Protein AF-A0A2V7UHF5-F1 (afdb_monomer)

Structure (mmCIF, N/CA/C/O backbone):
data_AF-A0A2V7UHF5-F1
#
_entry.id   AF-A0A2V7UHF5-F1
#
loop_
_atom_site.group_PDB
_atom_site.id
_atom_site.type_symbol
_atom_site.label_atom_id
_atom_site.label_alt_id
_atom_site.label_comp_id
_atom_site.label_asym_id
_atom_site.label_entity_id
_atom_site.label_seq_id
_atom_site.pdbx_PDB_ins_code
_atom_site.Cartn_x
_atom_site.Cartn_y
_atom_site.Cartn_z
_atom_site.occupancy
_atom_site.B_iso_or_equiv
_atom_site.auth_seq_id
_atom_site.auth_comp_id
_atom_site.auth_asym_id
_atom_site.auth_atom_id
_atom_site.pdbx_PDB_model_num
ATOM 1 N N . MET A 1 1 ? -15.356 43.038 -6.616 1.00 42.59 1 MET A N 1
ATOM 2 C CA . MET A 1 1 ? -13.940 43.446 -6.495 1.00 42.59 1 MET A CA 1
ATOM 3 C C . MET A 1 1 ? -13.178 42.279 -5.900 1.00 42.59 1 MET A C 1
ATOM 5 O O . MET A 1 1 ? -13.440 41.911 -4.765 1.00 42.59 1 MET A O 1
ATOM 9 N N . ILE A 1 2 ? -12.355 41.633 -6.721 1.00 39.19 2 ILE A N 1
ATOM 10 C CA . ILE A 1 2 ? -11.635 40.392 -6.421 1.00 39.19 2 ILE A CA 1
ATOM 11 C C . ILE A 1 2 ? -10.191 40.792 -6.105 1.00 39.19 2 ILE A C 1
ATOM 13 O O . ILE A 1 2 ? -9.541 41.388 -6.960 1.00 39.19 2 ILE A O 1
ATOM 17 N N . SER A 1 3 ? -9.700 40.484 -4.903 1.00 44.91 3 SER A N 1
ATOM 18 C CA . SER A 1 3 ? -8.298 40.706 -4.527 1.00 44.91 3 SER A CA 1
ATOM 19 C C . SER A 1 3 ? -7.577 39.368 -4.423 1.00 44.91 3 SER A C 1
ATOM 21 O O . SER A 1 3 ? -7.750 38.612 -3.470 1.00 44.91 3 SER A O 1
ATOM 23 N N . ILE A 1 4 ? -6.778 39.101 -5.450 1.00 40.62 4 ILE A N 1
ATOM 24 C CA . ILE A 1 4 ? -5.866 37.970 -5.604 1.00 40.62 4 ILE A CA 1
ATOM 25 C C . ILE A 1 4 ? -4.609 38.264 -4.776 1.00 40.62 4 ILE A C 1
ATOM 27 O O . ILE A 1 4 ? -3.922 39.251 -5.029 1.00 40.62 4 ILE A O 1
ATOM 31 N N . TRP A 1 5 ? -4.290 37.415 -3.797 1.00 38.88 5 TRP A N 1
ATOM 32 C CA . TRP A 1 5 ? -3.010 37.456 -3.083 1.00 38.88 5 TRP A CA 1
ATOM 33 C C . TRP A 1 5 ? -2.056 36.417 -3.674 1.00 38.88 5 TRP A C 1
ATOM 35 O O . TRP A 1 5 ? -2.130 35.229 -3.369 1.00 38.88 5 TRP A O 1
ATOM 45 N N . ALA A 1 6 ? -1.150 36.884 -4.530 1.00 42.47 6 ALA A N 1
ATOM 46 C CA . ALA A 1 6 ? -0.037 36.105 -5.052 1.00 42.47 6 ALA A CA 1
ATOM 47 C C . ALA A 1 6 ? 1.084 36.008 -3.999 1.00 42.47 6 ALA A C 1
ATOM 49 O O . ALA A 1 6 ? 1.672 37.018 -3.607 1.00 42.47 6 ALA A O 1
ATOM 50 N N . ARG A 1 7 ? 1.405 34.790 -3.550 1.00 48.72 7 ARG A N 1
ATOM 51 C CA . ARG A 1 7 ? 2.608 34.505 -2.752 1.00 48.72 7 ARG A CA 1
ATOM 52 C C . ARG A 1 7 ? 3.821 34.443 -3.683 1.00 48.72 7 ARG A C 1
ATOM 54 O O . ARG A 1 7 ? 3.855 33.633 -4.602 1.00 48.72 7 ARG A O 1
ATOM 61 N N . ARG A 1 8 ? 4.818 35.299 -3.443 1.00 49.56 8 ARG A N 1
ATOM 62 C CA . ARG A 1 8 ? 6.128 35.256 -4.114 1.00 49.56 8 ARG A CA 1
ATOM 63 C C . ARG A 1 8 ? 7.067 34.286 -3.379 1.00 49.56 8 ARG A C 1
ATOM 65 O O . ARG A 1 8 ? 7.103 34.346 -2.149 1.00 49.56 8 ARG A O 1
ATOM 72 N N . PRO A 1 9 ? 7.849 33.445 -4.076 1.00 47.91 9 PRO A N 1
ATOM 73 C CA . PRO A 1 9 ? 8.872 32.624 -3.440 1.00 47.91 9 PRO A CA 1
ATOM 74 C C . PRO A 1 9 ? 10.123 33.451 -3.099 1.00 47.91 9 PRO A C 1
ATOM 76 O O . PRO A 1 9 ? 10.623 34.243 -3.897 1.00 47.91 9 PRO A O 1
ATOM 79 N N . PHE A 1 10 ? 10.608 33.252 -1.877 1.00 50.53 10 PHE A N 1
ATOM 80 C CA . PHE A 1 10 ? 11.797 33.855 -1.283 1.00 50.53 10 PHE A CA 1
ATOM 81 C C . PHE A 1 10 ? 12.992 32.934 -1.530 1.00 50.53 10 PHE A C 1
ATOM 83 O O . PHE A 1 10 ? 13.152 32.016 -0.754 1.00 50.53 10 PHE A O 1
ATOM 90 N N . TRP A 1 11 ? 13.786 33.139 -2.587 1.00 39.25 11 TRP A N 1
ATOM 91 C CA . TRP A 1 11 ? 15.188 32.685 -2.694 1.00 39.25 11 TRP A CA 1
ATOM 92 C C . TRP A 1 11 ? 15.858 33.420 -3.866 1.00 39.25 11 TRP A C 1
ATOM 94 O O . TRP A 1 11 ? 15.760 33.008 -5.017 1.00 39.25 11 TRP A O 1
ATOM 104 N N . THR A 1 12 ? 16.575 34.507 -3.585 1.00 41.06 12 THR A N 1
ATOM 105 C CA . THR A 1 12 ? 17.597 35.047 -4.496 1.00 41.06 12 THR A CA 1
ATOM 106 C C . THR A 1 12 ? 18.935 34.951 -3.786 1.00 41.06 12 THR A C 1
ATOM 108 O O . THR A 1 12 ? 19.269 35.797 -2.958 1.00 41.06 12 THR A O 1
ATOM 111 N N . ARG A 1 13 ? 19.693 33.890 -4.076 1.00 42.84 13 ARG A N 1
ATOM 112 C CA . ARG A 1 13 ? 21.090 33.761 -3.656 1.00 42.84 13 ARG A CA 1
ATOM 113 C C . ARG A 1 13 ? 21.960 34.191 -4.831 1.00 42.84 13 ARG A C 1
ATOM 115 O O . ARG A 1 13 ? 22.025 33.514 -5.851 1.00 42.84 13 ARG A O 1
ATOM 122 N N . THR A 1 14 ? 22.574 35.356 -4.699 1.00 48.59 14 THR A N 1
ATOM 123 C CA . THR A 1 14 ? 23.516 35.928 -5.662 1.00 48.59 14 THR A CA 1
ATOM 124 C C . THR A 1 14 ? 24.796 35.091 -5.701 1.00 48.59 14 THR A C 1
ATOM 126 O O . THR A 1 14 ? 25.494 34.983 -4.692 1.00 48.59 14 THR A O 1
ATOM 129 N N . LEU A 1 15 ? 25.108 34.503 -6.856 1.00 44.72 15 LEU A N 1
ATOM 130 C CA . LEU A 1 15 ? 26.407 33.889 -7.135 1.00 44.72 15 LEU A CA 1
ATOM 131 C C . LEU A 1 15 ? 27.419 34.998 -7.448 1.00 44.72 15 LEU A C 1
ATOM 133 O O . LEU A 1 15 ? 27.286 35.713 -8.438 1.00 44.72 15 LEU A O 1
ATOM 137 N N . SER A 1 16 ? 28.410 35.146 -6.571 1.00 43.41 16 SER A N 1
ATOM 138 C CA . SER A 1 16 ? 29.564 36.023 -6.761 1.00 43.41 16 SER A CA 1
ATOM 139 C C . SER A 1 16 ? 30.617 35.303 -7.608 1.00 43.41 16 SER A C 1
ATOM 141 O O . SER A 1 16 ? 31.084 34.227 -7.232 1.00 43.41 16 SER A O 1
ATOM 143 N N . LEU A 1 17 ? 30.971 35.891 -8.755 1.00 40.84 17 LEU A N 1
ATOM 144 C CA . LEU A 1 17 ? 32.112 35.484 -9.574 1.00 40.84 17 LEU A CA 1
ATOM 145 C C . LEU A 1 17 ? 33.411 35.931 -8.890 1.00 40.84 17 LEU A C 1
ATOM 147 O O . LEU A 1 17 ? 33.692 37.124 -8.801 1.00 40.84 17 LEU A O 1
ATOM 151 N N . GLY A 1 18 ? 34.227 34.968 -8.466 1.00 38.62 18 GLY A N 1
ATOM 152 C CA . GLY A 1 18 ? 35.609 35.181 -8.046 1.00 38.62 18 GLY A CA 1
ATOM 153 C C . GLY A 1 18 ? 36.563 34.500 -9.019 1.00 38.62 18 GLY A C 1
ATOM 154 O O . GLY A 1 18 ? 36.698 33.281 -9.015 1.00 38.62 18 GLY A O 1
ATOM 155 N N . SER A 1 19 ? 37.204 35.295 -9.870 1.00 38.66 19 SER A N 1
ATOM 156 C CA . SER A 1 19 ? 38.261 34.895 -10.794 1.00 38.66 19 SER A CA 1
ATOM 157 C C . SER A 1 19 ? 39.636 34.961 -10.126 1.00 38.66 19 SER A C 1
ATOM 159 O O . SER A 1 19 ? 40.009 36.043 -9.680 1.00 38.66 19 SER A O 1
ATOM 161 N N . THR A 1 20 ? 40.447 33.903 -10.206 1.00 43.12 20 THR A N 1
ATOM 162 C CA . THR A 1 20 ? 41.914 34.024 -10.310 1.00 43.12 20 THR A CA 1
ATOM 163 C C . THR A 1 20 ? 42.510 32.862 -11.117 1.00 43.12 20 THR A C 1
ATOM 165 O O . THR A 1 20 ? 42.253 31.689 -10.870 1.00 43.12 20 THR A O 1
ATOM 168 N N . LYS A 1 21 ? 43.307 33.240 -12.127 1.00 40.09 21 LYS A N 1
ATOM 169 C CA . LYS A 1 21 ? 44.315 32.432 -12.848 1.00 40.09 21 LYS A CA 1
ATOM 170 C C . LYS A 1 21 ? 45.392 31.984 -11.830 1.00 40.09 21 LYS A C 1
ATOM 172 O O . LYS A 1 21 ? 45.543 32.649 -10.815 1.00 40.09 21 LYS A O 1
ATOM 177 N N . SER A 1 22 ? 46.166 30.907 -11.973 1.00 36.62 22 SER A N 1
ATOM 178 C CA . SER A 1 22 ? 47.079 30.531 -13.067 1.00 36.62 22 SER A CA 1
ATOM 179 C C . SER A 1 22 ? 47.878 29.281 -12.643 1.00 36.62 22 SER A C 1
ATOM 181 O O . SER A 1 22 ? 48.226 29.184 -11.469 1.00 36.62 22 SER A O 1
ATOM 183 N N . GLY A 1 23 ? 48.282 28.409 -13.577 1.00 35.97 23 GLY A N 1
ATOM 184 C CA . GLY A 1 23 ? 49.376 27.449 -13.344 1.00 35.97 23 GLY A CA 1
ATOM 185 C C . GLY A 1 23 ? 49.455 26.315 -14.371 1.00 35.97 23 GLY A C 1
ATOM 186 O O . GLY A 1 23 ? 48.577 25.464 -14.411 1.00 35.97 23 GLY A O 1
ATOM 187 N N . CYS A 1 24 ? 50.495 26.333 -15.207 1.00 34.34 24 CYS A N 1
ATOM 188 C CA . CYS A 1 24 ? 50.741 25.446 -16.348 1.00 34.34 24 CYS A CA 1
ATOM 189 C C . CYS A 1 24 ? 51.121 23.982 -16.003 1.00 34.34 24 CYS A C 1
ATOM 191 O O . CYS A 1 24 ? 51.721 23.705 -14.971 1.00 34.34 24 CYS A O 1
ATOM 193 N N . SER A 1 25 ? 50.803 23.109 -16.970 1.00 38.81 25 SER A N 1
ATOM 194 C CA . SER A 1 25 ? 51.060 21.671 -17.237 1.00 38.81 25 SER A CA 1
ATOM 195 C C . SER A 1 25 ? 52.532 21.169 -17.129 1.00 38.81 25 SER A C 1
ATOM 197 O O . SER A 1 25 ? 53.417 21.971 -16.846 1.00 38.81 25 SER A O 1
ATOM 199 N N . PRO A 1 26 ? 52.898 19.954 -17.621 1.00 54.66 26 PRO A N 1
ATOM 200 C CA . PRO A 1 26 ? 52.412 18.575 -17.375 1.00 54.66 26 PRO A CA 1
ATOM 201 C C . PRO A 1 26 ? 53.576 17.584 -17.061 1.00 54.66 26 PRO A C 1
ATOM 203 O O . PRO A 1 26 ? 54.716 17.857 -17.422 1.00 54.66 26 PRO A O 1
ATOM 206 N N . LYS A 1 27 ? 53.312 16.382 -16.514 1.00 36.84 27 LYS A N 1
ATOM 207 C CA . LYS A 1 27 ? 54.183 15.184 -16.680 1.00 36.84 27 LYS A CA 1
ATOM 208 C C . LYS A 1 27 ? 53.329 13.906 -16.670 1.00 36.84 27 LYS A C 1
ATOM 210 O O . LYS A 1 27 ? 52.615 13.672 -15.706 1.00 36.84 27 LYS A O 1
ATOM 215 N N . THR A 1 28 ? 53.095 13.284 -17.825 1.00 35.44 28 THR A N 1
ATOM 216 C CA . THR A 1 28 ? 53.812 12.141 -18.443 1.00 35.44 28 THR A CA 1
ATOM 217 C C . THR A 1 28 ? 53.451 10.779 -17.843 1.00 35.44 28 THR A C 1
ATOM 219 O O . THR A 1 28 ? 53.694 10.496 -16.675 1.00 35.44 28 THR A O 1
ATOM 222 N N . GLN A 1 29 ? 52.864 9.963 -18.719 1.00 37.84 29 GLN A N 1
ATOM 223 C CA . GLN A 1 29 ? 52.538 8.543 -18.609 1.00 37.84 29 GLN A CA 1
ATOM 224 C C . GLN A 1 29 ? 53.768 7.685 -18.284 1.00 37.84 29 GLN A C 1
ATOM 226 O O . GLN A 1 29 ? 54.847 8.011 -18.761 1.00 37.84 29 GLN A O 1
ATOM 231 N N . THR A 1 30 ? 53.557 6.544 -17.618 1.00 37.22 30 THR A N 1
ATOM 232 C CA . THR A 1 30 ? 54.042 5.223 -18.079 1.00 37.22 30 THR A CA 1
ATOM 233 C C . THR A 1 30 ? 53.505 4.102 -17.183 1.00 37.22 30 THR A C 1
ATOM 235 O O . THR A 1 30 ? 53.805 4.058 -15.993 1.00 37.22 30 THR A O 1
ATOM 238 N N . SER A 1 31 ? 52.754 3.176 -17.784 1.00 42.94 31 SER A N 1
ATOM 239 C CA . SER A 1 31 ? 52.678 1.761 -17.384 1.00 42.94 31 SER A CA 1
ATOM 240 C C . SER A 1 31 ? 53.839 0.992 -18.036 1.00 42.94 31 SER A C 1
ATOM 242 O O . SER A 1 31 ? 54.362 1.450 -19.055 1.00 42.94 31 SER A O 1
ATOM 244 N N . PRO A 1 32 ? 54.252 -0.155 -17.473 1.00 56.81 32 PRO A N 1
ATOM 245 C CA . PRO A 1 32 ? 54.117 -1.431 -18.205 1.00 56.81 32 PRO A CA 1
ATOM 246 C C . PRO A 1 32 ? 53.687 -2.603 -17.281 1.00 56.81 32 PRO A C 1
ATOM 248 O O . PRO A 1 32 ? 53.986 -2.593 -16.093 1.00 56.81 32 PRO A O 1
ATOM 251 N N . THR A 1 33 ? 52.749 -3.480 -17.669 1.00 37.50 33 THR A N 1
ATOM 252 C CA . THR A 1 33 ? 52.879 -4.762 -18.420 1.00 37.50 33 THR A CA 1
ATOM 253 C C . THR A 1 33 ? 53.725 -5.855 -17.719 1.00 37.50 33 THR A C 1
ATOM 255 O O . THR A 1 33 ? 54.880 -5.606 -17.405 1.00 37.50 33 THR A O 1
ATOM 258 N N . GLY A 1 34 ? 53.121 -7.044 -17.482 1.00 36.53 34 GLY A N 1
ATOM 259 C CA . GLY A 1 34 ? 53.639 -8.232 -16.739 1.00 36.53 34 GLY A CA 1
ATOM 260 C C . GLY A 1 34 ? 54.760 -9.040 -17.440 1.00 36.53 34 GLY A C 1
ATOM 261 O O . GLY A 1 34 ? 55.540 -8.394 -18.133 1.00 36.53 34 GLY A O 1
ATOM 262 N N . PRO A 1 35 ? 54.875 -10.402 -17.361 1.00 60.38 35 PRO A N 1
ATOM 263 C CA . PRO A 1 35 ? 53.939 -11.440 -16.859 1.00 60.38 35 PRO A CA 1
ATOM 264 C C . PRO A 1 35 ? 54.601 -12.656 -16.114 1.00 60.38 35 PRO A C 1
ATOM 266 O O . PRO A 1 35 ? 55.786 -12.628 -15.796 1.00 60.38 35 PRO A O 1
ATOM 269 N N . SER A 1 36 ? 53.832 -13.757 -15.968 1.00 36.88 36 SER A N 1
ATOM 270 C CA . SER A 1 36 ? 54.208 -15.183 -15.719 1.00 36.88 36 SER A CA 1
ATOM 271 C C . SER A 1 36 ? 53.943 -15.693 -14.293 1.00 36.88 36 SER A C 1
ATOM 273 O O . SER A 1 36 ? 54.551 -15.232 -13.340 1.00 36.88 36 SER A O 1
ATOM 275 N N . VAL A 1 37 ? 52.866 -16.461 -14.071 1.00 46.31 37 VAL A N 1
ATOM 276 C CA . VAL A 1 37 ? 52.720 -17.925 -14.273 1.00 46.31 37 VAL A CA 1
ATOM 277 C C . VAL A 1 37 ? 53.564 -18.708 -13.272 1.00 46.31 37 VAL A C 1
ATOM 279 O O . VAL A 1 37 ? 54.754 -18.893 -13.482 1.00 46.31 37 VAL A O 1
ATOM 282 N N . GLU A 1 38 ? 52.907 -19.254 -12.248 1.00 38.97 38 GLU A N 1
ATOM 283 C CA . GLU A 1 38 ? 53.330 -20.524 -11.669 1.00 38.97 38 GLU A CA 1
ATOM 284 C C . GLU A 1 38 ? 52.124 -21.308 -11.139 1.00 38.97 38 GLU A C 1
ATOM 286 O O . GLU A 1 38 ? 51.151 -20.776 -10.604 1.00 38.97 38 GLU A O 1
ATOM 291 N N . THR A 1 39 ? 52.182 -22.591 -11.447 1.00 39.09 39 THR A N 1
ATOM 292 C CA . THR A 1 39 ? 51.169 -23.635 -11.376 1.00 39.09 39 THR A CA 1
ATOM 293 C C . THR A 1 39 ? 50.961 -24.183 -9.960 1.00 39.09 39 THR A C 1
ATOM 295 O O . THR A 1 39 ? 51.858 -24.157 -9.126 1.00 39.09 39 THR A O 1
ATOM 298 N N . SER A 1 40 ? 49.764 -24.733 -9.724 1.00 44.81 40 SER A N 1
ATOM 299 C CA . SER A 1 40 ? 49.344 -25.589 -8.591 1.00 44.81 40 SER A CA 1
ATOM 300 C C . SER A 1 40 ? 50.264 -26.825 -8.384 1.00 44.81 40 SER A C 1
ATOM 302 O O . SER A 1 40 ? 51.158 -27.010 -9.208 1.00 44.81 40 SER A O 1
ATOM 304 N N . PRO A 1 41 ? 50.029 -27.772 -7.432 1.00 56.19 41 PRO A N 1
ATOM 305 C CA . PRO A 1 41 ? 48.950 -27.904 -6.431 1.00 56.19 41 PRO A CA 1
ATOM 306 C C . PRO A 1 41 ? 49.411 -28.364 -5.017 1.00 56.19 41 PRO A C 1
ATOM 308 O O . PRO A 1 41 ? 50.517 -28.859 -4.838 1.00 56.19 41 PRO A O 1
ATOM 311 N N . SER A 1 42 ? 48.536 -28.288 -4.004 1.00 42.25 42 SER A N 1
ATOM 312 C CA . SER A 1 42 ? 48.398 -29.329 -2.953 1.00 42.25 42 SER A CA 1
ATOM 313 C C . SER A 1 42 ? 47.332 -28.962 -1.906 1.00 42.25 42 SER A C 1
ATOM 315 O O . SER A 1 42 ? 47.541 -28.172 -0.995 1.00 42.25 42 SER A O 1
ATOM 317 N N . SER A 1 43 ? 46.163 -29.591 -2.035 1.00 44.09 43 SER A N 1
ATOM 318 C CA . SER A 1 43 ? 45.374 -30.075 -0.889 1.00 44.09 43 SER A CA 1
ATOM 319 C C . SER A 1 43 ? 45.997 -31.423 -0.465 1.00 44.09 43 SER A C 1
ATOM 321 O O . SER A 1 43 ? 46.573 -32.060 -1.353 1.00 44.09 43 SER A O 1
ATOM 323 N N . PRO A 1 44 ? 45.901 -31.919 0.789 1.00 49.84 44 PRO A N 1
ATOM 324 C CA . PRO A 1 44 ? 44.657 -31.984 1.567 1.00 49.84 44 PRO A CA 1
ATOM 325 C C . PRO A 1 44 ? 44.825 -31.796 3.092 1.00 49.84 44 PRO A C 1
ATOM 327 O O . PRO A 1 44 ? 45.925 -31.885 3.620 1.00 49.84 44 PRO A O 1
ATOM 330 N N . ALA A 1 45 ? 43.715 -31.607 3.814 1.00 39.47 45 ALA A N 1
ATOM 331 C CA . ALA A 1 45 ? 43.390 -32.330 5.060 1.00 39.47 45 ALA A CA 1
ATOM 332 C C . ALA A 1 45 ? 42.270 -31.616 5.833 1.00 39.47 45 ALA A C 1
ATOM 334 O O . ALA A 1 45 ? 42.473 -30.609 6.505 1.00 39.47 45 ALA A O 1
ATOM 335 N N . SER A 1 46 ? 41.076 -32.196 5.786 1.00 52.81 46 SER A N 1
ATOM 336 C CA . SER A 1 46 ? 39.996 -31.938 6.737 1.00 52.81 46 SER A CA 1
ATOM 337 C C . SER A 1 46 ? 40.267 -32.661 8.067 1.00 52.81 46 SER A C 1
ATOM 339 O O . SER A 1 46 ? 40.455 -33.884 8.036 1.00 52.81 46 SER A O 1
ATOM 341 N N . PRO A 1 47 ? 40.176 -32.011 9.240 1.00 50.91 47 PRO A N 1
ATOM 342 C CA . PRO A 1 47 ? 40.076 -32.731 10.497 1.00 50.91 47 PRO A CA 1
ATOM 343 C C . PRO A 1 47 ? 38.620 -33.137 10.755 1.00 50.91 47 PRO A C 1
ATOM 345 O O . PRO A 1 47 ? 37.754 -32.352 11.128 1.00 50.91 47 PRO A O 1
ATOM 348 N N . ARG A 1 48 ? 38.385 -34.431 10.553 1.00 48.25 48 ARG A N 1
ATOM 349 C CA . ARG A 1 48 ? 37.221 -35.219 10.957 1.00 48.25 48 ARG A CA 1
ATOM 350 C C . ARG A 1 48 ? 37.179 -35.316 12.485 1.00 48.25 48 ARG A C 1
ATOM 352 O O . ARG A 1 48 ? 37.907 -36.118 13.060 1.00 48.25 48 ARG A O 1
ATOM 359 N N . TRP A 1 49 ? 36.321 -34.547 13.149 1.00 46.06 49 TRP A N 1
ATOM 360 C CA . TRP A 1 49 ? 36.049 -34.734 14.579 1.00 46.06 49 TRP A CA 1
ATOM 361 C C . TRP A 1 49 ? 34.886 -35.718 14.737 1.00 46.06 49 TRP A C 1
ATOM 363 O O . TRP A 1 49 ? 33.712 -35.373 14.637 1.00 46.06 49 TRP A O 1
ATOM 373 N N . LYS A 1 50 ? 35.244 -36.991 14.922 1.00 43.84 50 LYS A N 1
ATOM 374 C CA . LYS A 1 50 ? 34.371 -38.051 15.432 1.00 43.84 50 LYS A CA 1
ATOM 375 C C . LYS A 1 50 ? 34.982 -38.572 16.723 1.00 43.84 50 LYS A C 1
ATOM 377 O O . LYS A 1 50 ? 35.980 -39.274 16.639 1.00 43.84 50 LYS A O 1
ATOM 382 N N . SER A 1 51 ? 34.342 -38.285 17.850 1.00 42.44 51 SER A N 1
ATOM 383 C CA . SER A 1 51 ? 34.449 -38.997 19.138 1.00 42.44 51 SER A CA 1
ATOM 384 C C . SER A 1 51 ? 33.815 -38.089 20.194 1.00 42.44 51 SER A C 1
ATOM 386 O O . SER A 1 51 ? 34.118 -36.906 20.218 1.00 42.44 51 SER A O 1
ATOM 388 N N . SER A 1 52 ? 32.928 -38.508 21.084 1.00 46.97 52 SER A N 1
ATOM 389 C CA . SER A 1 52 ? 32.508 -39.845 21.490 1.00 46.97 52 SER A CA 1
ATOM 390 C C . SER A 1 52 ? 31.314 -39.647 22.427 1.00 46.97 52 SER A C 1
ATOM 392 O O . SER A 1 52 ? 31.424 -38.915 23.407 1.00 46.97 52 SER A O 1
ATOM 394 N N . LEU A 1 53 ? 30.184 -40.286 22.127 1.00 46.50 53 LEU A N 1
ATOM 395 C CA . LEU A 1 53 ? 29.058 -40.412 23.050 1.00 46.50 53 LEU A CA 1
ATOM 396 C C . LEU A 1 53 ? 29.470 -41.358 24.183 1.00 46.50 53 LEU A C 1
ATOM 398 O O . LEU A 1 53 ? 29.494 -42.575 24.010 1.00 46.50 53 LEU A O 1
ATOM 402 N N . SER A 1 54 ? 29.811 -40.800 25.338 1.00 46.22 54 SER A N 1
ATOM 403 C CA . SER A 1 54 ? 29.918 -41.530 26.598 1.00 46.22 54 SER A CA 1
ATOM 404 C C . SER A 1 54 ? 28.508 -41.793 27.130 1.00 46.22 54 SER A C 1
ATOM 406 O O . SER A 1 54 ? 27.893 -40.957 27.788 1.00 46.22 54 SER A O 1
ATOM 408 N N . ILE A 1 55 ? 27.978 -42.975 26.818 1.00 48.34 55 ILE A N 1
ATOM 409 C CA . ILE A 1 55 ? 26.777 -43.522 27.454 1.00 48.34 55 ILE A CA 1
ATOM 410 C C . ILE A 1 55 ? 27.189 -44.003 28.848 1.00 48.34 55 ILE A C 1
ATOM 412 O O . ILE A 1 55 ? 27.680 -45.119 29.023 1.00 48.34 55 ILE A O 1
ATOM 416 N N . SER A 1 56 ? 27.021 -43.139 29.847 1.00 47.09 56 SER A N 1
ATOM 417 C CA . SER A 1 56 ? 27.105 -43.536 31.250 1.00 47.09 56 SER A CA 1
ATOM 418 C C . SER A 1 56 ? 25.823 -44.260 31.651 1.00 47.09 56 SER A C 1
ATOM 420 O O . SER A 1 56 ? 24.717 -43.726 31.599 1.00 47.09 56 SER A O 1
ATOM 422 N N . LYS A 1 57 ? 26.015 -45.514 32.043 1.00 48.88 57 LYS A N 1
ATOM 423 C CA . LYS A 1 57 ? 25.039 -46.466 32.566 1.00 48.88 57 LYS A CA 1
ATOM 424 C C . LYS A 1 57 ? 24.486 -45.957 33.906 1.00 48.88 57 LYS A C 1
ATOM 426 O O . LYS A 1 57 ? 25.181 -46.014 34.915 1.00 48.88 57 LYS A O 1
ATOM 431 N N . ALA A 1 58 ? 23.253 -45.451 33.917 1.00 45.72 58 ALA A N 1
ATOM 432 C CA . ALA A 1 58 ? 22.542 -45.097 35.144 1.00 45.72 58 ALA A CA 1
ATOM 433 C C . ALA A 1 58 ? 21.948 -46.364 35.784 1.00 45.72 58 ALA A C 1
ATOM 435 O O . ALA A 1 58 ? 21.175 -47.083 35.151 1.00 45.72 58 ALA A O 1
ATOM 436 N N . GLY A 1 59 ? 22.347 -46.664 37.023 1.00 51.53 59 GLY A N 1
ATOM 437 C CA . GLY A 1 59 ? 21.724 -47.704 37.844 1.00 51.53 59 GLY A CA 1
ATOM 438 C C . GLY A 1 59 ? 20.329 -47.283 38.335 1.00 51.53 59 GLY A C 1
ATOM 439 O O . GLY A 1 59 ? 20.032 -46.087 38.372 1.00 51.53 59 GLY A O 1
ATOM 440 N N . PRO A 1 60 ? 19.457 -48.233 38.716 1.00 56.69 60 PRO A N 1
ATOM 441 C CA . PRO A 1 60 ? 18.116 -47.915 39.189 1.00 56.69 60 PRO A CA 1
ATOM 442 C C . PRO A 1 60 ? 18.174 -47.321 40.605 1.00 56.69 60 PRO A C 1
ATOM 444 O O . PRO A 1 60 ? 18.469 -48.022 41.570 1.00 56.69 60 PRO A O 1
ATOM 447 N N . MET A 1 61 ? 17.883 -46.025 40.733 1.00 49.50 61 MET A N 1
ATOM 448 C CA . MET A 1 61 ? 17.574 -45.399 42.021 1.00 49.50 61 MET A CA 1
ATOM 449 C C . MET A 1 61 ? 16.089 -45.593 42.338 1.00 49.50 61 MET A C 1
ATOM 451 O O . MET A 1 61 ? 15.212 -45.124 41.615 1.00 49.50 61 MET A O 1
ATOM 455 N N . THR A 1 62 ? 15.812 -46.288 43.436 1.00 68.50 62 THR A N 1
ATOM 456 C CA . THR A 1 62 ? 14.494 -46.383 44.073 1.00 68.50 62 THR A CA 1
ATOM 457 C C . THR A 1 62 ? 14.087 -45.034 44.682 1.00 68.50 62 THR A C 1
ATOM 459 O O . THR A 1 62 ? 14.908 -44.439 45.386 1.00 68.50 62 THR A O 1
ATOM 462 N N . PRO A 1 63 ? 12.846 -44.551 44.494 1.00 67.38 63 PRO A N 1
ATOM 463 C CA . PRO A 1 63 ? 12.380 -43.330 45.146 1.00 67.38 63 PRO A CA 1
ATOM 464 C C . PRO A 1 63 ? 11.873 -43.610 46.576 1.00 67.38 63 PRO A C 1
ATOM 466 O O . PRO A 1 63 ? 11.177 -44.607 46.783 1.00 67.38 63 PRO A O 1
ATOM 469 N N . PRO A 1 64 ? 12.140 -42.737 47.567 1.00 62.62 64 PRO A N 1
ATOM 470 C CA . PRO A 1 64 ? 11.442 -42.790 48.843 1.00 62.62 64 PRO A CA 1
ATOM 471 C C . PRO A 1 64 ? 10.044 -42.168 48.718 1.00 62.62 64 PRO A C 1
ATOM 473 O O . PRO A 1 64 ? 9.866 -41.040 48.258 1.00 62.62 64 PRO A O 1
ATOM 476 N N . SER A 1 65 ? 9.044 -42.925 49.158 1.00 61.19 65 SER A N 1
ATOM 477 C CA . SER A 1 65 ? 7.672 -42.476 49.373 1.00 61.19 65 SER A CA 1
ATOM 478 C C . SER A 1 65 ? 7.602 -41.508 50.555 1.00 61.19 65 SER A C 1
ATOM 480 O O . SER A 1 65 ? 7.977 -41.879 51.669 1.00 61.19 65 SER A O 1
ATOM 482 N N . LEU A 1 66 ? 7.052 -40.313 50.342 1.00 59.59 66 LEU A N 1
ATOM 483 C CA . LEU A 1 66 ? 6.604 -39.429 51.419 1.00 59.59 66 LEU A CA 1
ATOM 484 C C . LEU A 1 66 ? 5.111 -39.103 51.266 1.00 59.59 66 LEU A C 1
ATOM 486 O O . LEU A 1 66 ? 4.577 -39.145 50.153 1.00 59.59 66 LEU A O 1
ATOM 490 N N . PRO A 1 67 ? 4.414 -38.862 52.390 1.00 60.16 67 PRO A N 1
ATOM 491 C CA . PRO A 1 67 ? 2.975 -39.005 52.468 1.00 60.16 67 PRO A CA 1
ATOM 492 C C . PRO A 1 67 ? 2.245 -37.757 51.975 1.00 60.16 67 PRO A C 1
ATOM 494 O O . PRO A 1 67 ? 2.665 -36.620 52.181 1.00 60.16 67 PRO A O 1
ATOM 497 N N . ARG A 1 68 ? 1.087 -38.010 51.357 1.00 63.94 68 ARG A N 1
ATOM 498 C CA . ARG A 1 68 ? 0.013 -37.034 51.169 1.00 63.94 68 ARG A CA 1
ATOM 499 C C . ARG A 1 68 ? -0.306 -36.391 52.511 1.00 63.94 68 ARG A C 1
ATOM 501 O O . ARG A 1 68 ? -0.564 -37.135 53.447 1.00 63.94 68 ARG A O 1
ATOM 508 N N . LEU A 1 69 ? -0.355 -35.062 52.553 1.00 59.84 69 LEU A N 1
ATOM 509 C CA . LEU A 1 69 ? -1.307 -34.250 53.319 1.00 59.84 69 LEU A CA 1
ATOM 510 C C . LEU A 1 69 ? -0.970 -32.768 53.087 1.00 59.84 69 LEU A C 1
ATOM 512 O O . LEU A 1 69 ? 0.051 -32.287 53.560 1.00 59.84 69 LEU A O 1
ATOM 516 N N . LEU A 1 70 ? -1.819 -32.072 52.327 1.00 53.06 70 LEU A N 1
ATOM 517 C CA . LEU A 1 70 ? -2.492 -30.826 52.723 1.00 53.06 70 LEU A CA 1
ATOM 518 C C . LEU A 1 70 ? -3.265 -30.269 51.520 1.00 53.06 70 LEU A C 1
ATOM 520 O O . LEU A 1 70 ? -2.717 -29.697 50.581 1.00 53.06 70 LEU A O 1
ATOM 524 N N . SER A 1 71 ? -4.576 -30.493 51.576 1.00 53.28 71 SER A N 1
ATOM 525 C CA . SER A 1 71 ? -5.589 -29.738 50.852 1.00 53.28 71 SER A CA 1
ATOM 526 C C . SER A 1 71 ? -5.540 -28.263 51.239 1.00 53.28 71 SER A C 1
ATOM 528 O O . SER A 1 71 ? -5.450 -27.949 52.424 1.00 53.28 71 SER A O 1
ATOM 530 N N . GLY A 1 72 ? -5.760 -27.382 50.264 1.00 57.81 72 GLY A N 1
ATOM 531 C CA . GLY A 1 72 ? -6.352 -26.073 50.529 1.00 57.81 72 GLY A CA 1
ATOM 532 C C . GLY A 1 72 ? -5.829 -24.946 49.651 1.00 57.81 72 GLY A C 1
ATOM 533 O O . GLY A 1 72 ? -4.780 -24.386 49.931 1.00 57.81 72 GLY A O 1
ATOM 534 N N . PHE A 1 73 ? -6.650 -24.550 48.675 1.00 54.12 73 PHE A N 1
ATOM 535 C CA . PHE A 1 73 ? -6.630 -23.242 48.007 1.00 54.12 73 PHE A CA 1
ATOM 536 C C . PHE A 1 73 ? -5.596 -23.000 46.893 1.00 54.12 73 PHE A C 1
ATOM 538 O O . PHE A 1 73 ? -4.825 -22.045 46.896 1.00 54.12 73 PHE A O 1
ATOM 545 N N . LEU A 1 74 ? -5.694 -23.802 45.831 1.00 56.16 74 LEU A N 1
ATOM 546 C CA . LEU A 1 74 ? -5.351 -23.336 44.485 1.00 56.16 74 LEU A CA 1
ATOM 547 C C . LEU A 1 74 ? -6.518 -22.472 43.982 1.00 56.16 74 LEU A C 1
ATOM 549 O O . LEU A 1 74 ? -7.470 -22.974 43.385 1.00 56.16 74 LEU A O 1
ATOM 553 N N . LEU A 1 75 ? -6.480 -21.172 44.288 1.00 53.31 75 LEU A N 1
ATOM 554 C CA . LEU A 1 75 ? -7.362 -20.188 43.666 1.00 53.31 75 LEU A CA 1
ATOM 555 C C . LEU A 1 75 ? -6.957 -20.091 42.187 1.00 53.31 75 LEU A C 1
ATOM 557 O O . LEU A 1 75 ? -6.048 -19.349 41.822 1.00 53.31 75 LEU A O 1
ATOM 561 N N . ALA A 1 76 ? -7.582 -20.912 41.346 1.00 56.72 76 ALA A N 1
ATOM 562 C CA . ALA A 1 76 ? -7.463 -20.819 39.901 1.00 56.72 76 ALA A CA 1
ATOM 563 C C . ALA A 1 76 ? -8.055 -19.471 39.469 1.00 56.72 76 ALA A C 1
ATOM 565 O O . ALA A 1 76 ? -9.268 -19.331 39.318 1.00 56.72 76 ALA A O 1
ATOM 566 N N . LEU A 1 77 ? -7.197 -18.459 39.329 1.00 58.53 77 LEU A N 1
ATOM 567 C CA . LEU A 1 77 ? -7.552 -17.193 38.708 1.00 58.53 77 LEU A CA 1
ATOM 568 C C . LEU A 1 77 ? -7.834 -17.502 37.234 1.00 58.53 77 LEU A C 1
ATOM 570 O O . LEU A 1 77 ? -6.926 -17.571 36.406 1.00 58.53 77 LEU A O 1
ATOM 574 N N . LEU A 1 78 ? -9.098 -17.785 36.927 1.00 56.91 78 LEU A N 1
ATOM 575 C CA . LEU A 1 78 ? -9.594 -17.900 35.568 1.00 56.91 78 LEU A CA 1
ATOM 576 C C . LEU A 1 78 ? -9.452 -16.502 34.954 1.00 56.91 78 LEU A C 1
ATOM 578 O O . LEU A 1 78 ? -10.334 -15.659 35.108 1.00 56.91 78 LEU A O 1
ATOM 582 N N . VAL A 1 79 ? -8.309 -16.210 34.328 1.00 61.31 79 VAL A N 1
ATOM 583 C CA . VAL A 1 79 ? -8.182 -15.031 33.469 1.00 61.31 79 VAL A CA 1
ATOM 584 C C . VAL A 1 79 ? -9.101 -15.311 32.291 1.00 61.31 79 VAL A C 1
ATOM 586 O O . VAL A 1 79 ? -8.718 -15.975 31.331 1.00 61.31 79 VAL A O 1
ATOM 589 N N . ALA A 1 80 ? -10.360 -14.893 32.421 1.00 62.88 80 ALA A N 1
ATOM 590 C CA . ALA A 1 80 ? -11.313 -14.895 31.334 1.00 62.88 80 ALA A CA 1
ATOM 591 C C . ALA A 1 80 ? -10.740 -13.959 30.271 1.00 62.88 80 ALA A C 1
ATOM 593 O O . ALA A 1 80 ? -10.842 -12.738 30.381 1.00 62.88 80 ALA A O 1
ATOM 594 N N . THR A 1 81 ? -10.060 -14.530 29.278 1.00 66.44 81 THR A N 1
ATOM 595 C CA . THR A 1 81 ? -9.685 -13.791 28.078 1.00 66.44 81 THR A CA 1
ATOM 596 C C . THR A 1 81 ? -10.985 -13.238 27.503 1.00 66.44 81 THR A C 1
ATOM 598 O O . THR A 1 81 ? -11.918 -14.033 27.315 1.00 66.44 81 THR A O 1
ATOM 601 N N . PRO A 1 82 ? -11.102 -11.915 27.296 1.00 63.06 82 PRO A N 1
ATOM 602 C CA . PRO A 1 82 ? -12.325 -11.339 26.765 1.00 63.06 82 PRO A CA 1
ATOM 603 C C . PRO A 1 82 ? -12.691 -12.070 25.475 1.00 63.06 82 PRO A C 1
ATOM 605 O O . PRO A 1 82 ? -11.829 -12.409 24.663 1.00 63.06 82 PRO A O 1
ATOM 608 N N . ALA A 1 83 ? -13.976 -12.390 25.322 1.00 71.00 83 ALA A N 1
ATOM 609 C CA . ALA A 1 83 ? -14.441 -13.116 24.151 1.00 71.00 83 ALA A CA 1
ATOM 610 C C . ALA A 1 83 ? -14.059 -12.336 22.873 1.00 71.00 83 ALA A C 1
ATOM 612 O O . ALA A 1 83 ? -14.156 -11.105 22.872 1.00 71.00 83 ALA A O 1
ATOM 613 N N . PRO A 1 84 ? -13.691 -13.013 21.769 1.00 76.12 84 PRO A N 1
ATOM 614 C CA . PRO A 1 84 ? -13.197 -12.365 20.547 1.00 76.12 84 PRO A CA 1
ATOM 615 C C . PRO A 1 84 ? -14.152 -11.294 19.992 1.00 76.12 84 PRO A C 1
ATOM 617 O O . PRO A 1 84 ? -13.715 -10.288 19.443 1.00 76.12 84 PRO A O 1
ATOM 620 N N . ALA A 1 85 ? -15.463 -11.449 20.199 1.00 80.56 85 ALA A N 1
ATOM 621 C CA . ALA A 1 85 ? -16.465 -10.458 19.802 1.00 80.56 85 ALA A CA 1
ATOM 622 C C . ALA A 1 85 ? -16.329 -9.111 20.542 1.00 80.56 85 ALA A C 1
ATOM 624 O O . ALA A 1 85 ? -16.603 -8.055 19.971 1.00 80.56 85 ALA A O 1
ATOM 625 N N . GLN A 1 86 ? -15.897 -9.130 21.805 1.00 82.88 86 GLN A N 1
ATOM 626 C CA . GLN A 1 86 ? -15.725 -7.920 22.603 1.00 82.88 86 GLN A CA 1
ATOM 627 C C . GLN A 1 86 ? -14.476 -7.143 22.176 1.00 82.88 86 GLN A C 1
ATOM 629 O O . GLN A 1 86 ? -14.532 -5.919 22.067 1.00 82.88 86 GLN A O 1
ATOM 634 N N . GLU A 1 87 ? -13.384 -7.845 21.862 1.00 85.81 87 GLU A N 1
ATOM 635 C CA . GLU A 1 87 ? -12.159 -7.235 21.330 1.00 85.81 87 GLU A CA 1
ATOM 636 C C . GLU A 1 87 ? -12.411 -6.524 19.993 1.00 85.81 87 GLU A C 1
ATOM 638 O O . GLU A 1 87 ? -11.970 -5.390 19.810 1.00 85.81 87 GLU A O 1
ATOM 643 N N . VAL A 1 88 ? -13.197 -7.132 19.095 1.00 91.31 88 VAL A N 1
ATOM 644 C CA . VAL A 1 88 ? -13.582 -6.517 17.810 1.00 91.31 88 VAL A CA 1
ATOM 645 C C . VAL A 1 88 ? -14.381 -5.226 18.019 1.00 91.31 88 VAL A C 1
ATOM 647 O O . VAL A 1 88 ? -14.106 -4.215 17.373 1.00 91.31 88 VAL A O 1
ATOM 650 N N . GLY A 1 89 ? -15.341 -5.218 18.949 1.00 94.38 89 GLY A N 1
ATOM 651 C CA . GLY A 1 89 ? -16.131 -4.020 19.249 1.00 94.38 89 GLY A CA 1
ATOM 652 C C . GLY A 1 89 ? -15.303 -2.872 19.841 1.00 94.38 89 GLY A C 1
ATOM 653 O O . GLY A 1 8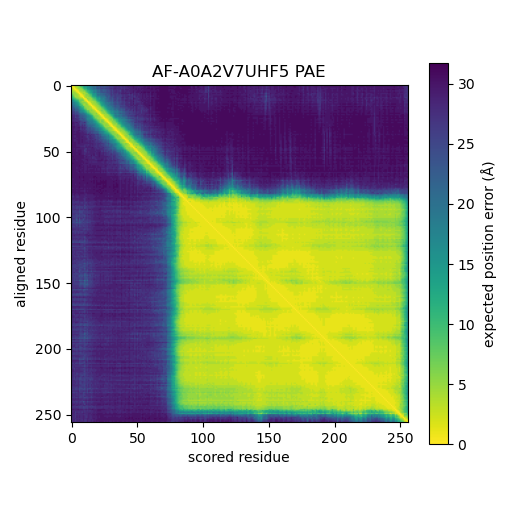9 ? -15.574 -1.704 19.559 1.00 94.38 89 GLY A O 1
ATOM 654 N N . ILE A 1 90 ? -14.282 -3.185 20.645 1.00 95.56 90 ILE A N 1
ATOM 655 C CA . ILE A 1 90 ? -13.362 -2.181 21.200 1.00 95.56 90 ILE A CA 1
ATOM 656 C C . ILE A 1 90 ? -12.453 -1.626 20.099 1.00 95.56 90 ILE A C 1
ATOM 658 O O . ILE A 1 90 ? -12.334 -0.407 19.975 1.00 95.56 90 ILE A O 1
ATOM 662 N N . ALA A 1 91 ? -11.868 -2.496 19.272 1.00 96.94 91 ALA A N 1
ATOM 663 C CA . ALA A 1 91 ? -11.022 -2.096 18.150 1.00 96.94 91 ALA A CA 1
ATOM 664 C C . ALA A 1 91 ? -11.764 -1.171 17.172 1.00 96.94 91 ALA A C 1
ATOM 666 O O . ALA A 1 91 ? -11.219 -0.145 16.768 1.00 96.94 91 ALA A O 1
ATOM 667 N N . GLN A 1 92 ? -13.033 -1.467 16.869 1.00 97.38 92 GLN A N 1
ATOM 668 C CA . GLN A 1 92 ? -13.889 -0.606 16.049 1.00 97.38 92 GLN A CA 1
ATOM 669 C C . GLN A 1 92 ? -14.049 0.800 16.637 1.00 97.38 92 GLN A C 1
ATOM 671 O O . GLN A 1 92 ? -13.823 1.790 15.944 1.00 97.38 92 GLN A O 1
ATOM 676 N N . LYS A 1 93 ? -14.390 0.909 17.925 1.00 97.88 93 LYS A N 1
ATOM 677 C CA . LYS A 1 93 ? -14.563 2.213 18.585 1.00 97.88 93 LYS A CA 1
ATOM 678 C C . LYS A 1 93 ? -13.263 3.010 18.641 1.00 97.88 93 LYS A C 1
ATOM 680 O O . LYS A 1 93 ? -13.279 4.223 18.440 1.00 97.88 93 LYS A O 1
ATOM 685 N N . LEU A 1 94 ? -12.141 2.339 18.908 1.00 98.06 94 LEU A N 1
ATOM 686 C CA . LEU A 1 94 ? -10.819 2.967 18.882 1.00 98.06 94 LEU A CA 1
ATOM 687 C C . LEU A 1 94 ? -10.490 3.497 17.484 1.00 98.06 94 LEU A C 1
ATOM 689 O O . LEU A 1 94 ? -10.010 4.621 17.358 1.00 98.06 94 LEU A O 1
ATOM 693 N N . TYR A 1 95 ? -10.802 2.727 16.441 1.00 98.44 95 TYR A N 1
ATOM 694 C CA . TYR A 1 95 ? -10.581 3.134 15.056 1.00 98.44 95 TYR A CA 1
ATOM 695 C C . TYR A 1 95 ? -11.405 4.373 14.689 1.00 98.44 95 TYR A C 1
ATOM 697 O O . TYR A 1 95 ? -10.871 5.356 14.177 1.00 98.44 95 TYR A O 1
ATOM 705 N N . GLU A 1 96 ? -12.698 4.372 15.017 1.00 98.44 96 GLU A N 1
ATOM 706 C CA . GLU A 1 96 ? -13.591 5.512 14.788 1.00 98.44 96 GLU A CA 1
ATOM 707 C C . GLU A 1 96 ? -13.127 6.771 15.526 1.00 98.44 96 GLU A C 1
ATOM 709 O O . GLU A 1 96 ? -13.143 7.867 14.957 1.00 98.44 96 GLU A O 1
ATOM 714 N N . ASN A 1 97 ? -12.679 6.619 16.774 1.00 98.56 97 ASN A N 1
ATOM 715 C CA . ASN A 1 97 ? -12.129 7.714 17.560 1.00 98.56 97 ASN A CA 1
ATOM 716 C C . ASN A 1 97 ? -10.842 8.275 16.933 1.00 98.56 97 ASN A C 1
ATOM 718 O O . ASN A 1 97 ? -10.735 9.487 16.755 1.00 98.56 97 ASN A O 1
ATOM 722 N N . ALA A 1 98 ? -9.908 7.416 16.517 1.00 98.50 98 ALA A N 1
ATOM 723 C CA . ALA A 1 98 ? -8.681 7.837 15.842 1.00 98.50 98 ALA A CA 1
ATOM 724 C C . ALA A 1 98 ? -8.973 8.599 14.534 1.00 98.50 98 ALA A C 1
ATOM 726 O O . ALA A 1 98 ? -8.382 9.648 14.273 1.00 98.50 98 ALA A O 1
ATOM 727 N N . LEU A 1 99 ? -9.960 8.153 13.750 1.00 98.44 99 LEU A N 1
ATOM 728 C CA . LEU A 1 99 ? -10.415 8.883 12.561 1.00 98.44 99 LEU A CA 1
ATOM 729 C C . LEU A 1 99 ? -11.028 10.250 12.900 1.00 98.44 99 LEU A C 1
ATOM 731 O O . LEU A 1 99 ? -10.818 11.219 12.168 1.00 98.44 99 LEU A O 1
ATOM 735 N N . GLN A 1 100 ? -11.795 10.357 13.989 1.00 98.56 100 GLN A N 1
ATOM 736 C CA . GLN A 1 100 ? -12.309 11.648 14.462 1.00 98.56 100 GLN A CA 1
ATOM 737 C C . GLN A 1 100 ? -11.171 12.584 14.873 1.00 98.56 100 GLN A C 1
ATOM 739 O O . GLN A 1 100 ? -11.197 13.761 14.523 1.00 98.56 100 GLN A O 1
ATOM 744 N N . LEU A 1 101 ? -10.155 12.068 15.565 1.00 98.56 101 LEU A N 1
ATOM 745 C CA . LEU A 1 101 ? -8.975 12.838 15.952 1.00 98.56 101 LEU A CA 1
ATOM 746 C C . LEU A 1 101 ? -8.224 13.377 14.726 1.00 98.56 101 LEU A C 1
ATOM 748 O O . LEU A 1 101 ? -7.884 14.560 14.715 1.00 98.56 101 LEU A O 1
ATOM 752 N N . LEU A 1 102 ? -8.061 12.580 13.660 1.00 97.38 102 LEU A N 1
ATOM 753 C CA . LEU A 1 102 ? -7.509 13.073 12.389 1.00 97.38 102 LEU A CA 1
ATOM 754 C C . LEU A 1 102 ? -8.336 14.226 11.813 1.00 97.38 102 LEU A C 1
ATOM 756 O O . LEU A 1 102 ? -7.781 15.272 11.482 1.00 97.38 102 LEU A O 1
ATOM 760 N N . ARG A 1 103 ? -9.665 14.067 11.734 1.00 97.25 103 ARG A N 1
ATOM 761 C CA . ARG A 1 103 ? -10.567 15.115 11.219 1.00 97.25 103 ARG A CA 1
ATOM 762 C C . ARG A 1 103 ? -10.521 16.398 12.047 1.00 97.25 103 ARG A C 1
ATOM 764 O O . ARG A 1 103 ? -10.691 17.481 11.501 1.00 97.25 103 ARG A O 1
ATOM 771 N N . ASN A 1 104 ? -10.255 16.275 13.343 1.00 97.94 104 ASN A N 1
ATOM 772 C CA . ASN A 1 104 ? -10.136 17.399 14.266 1.00 97.94 104 ASN A CA 1
ATOM 773 C C . ASN A 1 104 ? -8.739 18.049 14.252 1.00 97.94 104 ASN A C 1
ATOM 775 O O . ASN A 1 104 ? -8.462 18.900 15.095 1.00 97.94 104 ASN A O 1
ATOM 779 N N . GLY A 1 105 ? -7.847 17.644 13.340 1.00 97.44 105 GLY A N 1
ATOM 780 C CA . GLY A 1 105 ? -6.494 18.192 13.245 1.00 97.44 105 GLY A CA 1
ATOM 781 C C . GLY A 1 105 ? -5.574 17.753 14.385 1.00 97.44 105 GLY A C 1
ATOM 782 O O . GLY A 1 105 ? -4.614 18.453 14.694 1.00 97.44 105 GLY A O 1
ATOM 783 N N . LYS A 1 106 ? -5.852 16.603 15.014 1.00 98.38 106 LYS A N 1
ATOM 784 C CA . LYS A 1 106 ? -5.062 16.016 16.110 1.00 98.38 106 LYS A CA 1
ATOM 785 C C . LYS A 1 106 ? -4.334 14.743 15.655 1.00 98.38 106 LYS A C 1
ATOM 787 O O . LYS A 1 106 ? -4.642 13.647 16.133 1.00 98.38 106 LYS A O 1
ATOM 792 N N . PRO A 1 107 ? -3.372 14.845 14.721 1.00 97.50 107 PRO A N 1
ATOM 793 C CA . PRO A 1 107 ? -2.767 13.674 14.101 1.00 97.50 107 PRO A CA 1
ATOM 794 C C . PRO A 1 107 ? -1.925 12.833 15.055 1.00 97.50 107 PRO A C 1
ATOM 796 O O . PRO A 1 107 ? -1.929 11.613 14.951 1.00 97.50 107 PRO A O 1
ATOM 799 N N . GLU A 1 108 ? -1.243 13.448 16.019 1.00 97.75 108 GLU A N 1
ATOM 800 C CA . GLU A 1 108 ? -0.426 12.704 16.981 1.00 97.75 108 GLU A CA 1
ATOM 801 C C . GLU A 1 108 ? -1.276 11.797 17.880 1.00 97.75 108 GLU A C 1
ATOM 803 O O . GLU A 1 108 ? -0.923 10.644 18.124 1.00 97.75 108 GLU A O 1
ATOM 808 N N . GLU A 1 109 ? -2.418 12.305 18.355 1.00 98.25 109 GLU A N 1
ATOM 809 C CA . GLU A 1 109 ? -3.377 11.530 19.147 1.00 98.25 109 GLU A CA 1
ATOM 810 C C . GLU A 1 109 ? -3.992 10.409 18.296 1.00 98.25 109 GLU A C 1
ATOM 812 O O . GLU A 1 109 ? -4.106 9.272 18.755 1.00 98.25 109 GLU A O 1
ATOM 817 N N . ALA A 1 110 ? -4.321 10.700 17.034 1.00 98.56 110 ALA A N 1
ATOM 818 C CA . ALA A 1 110 ? -4.856 9.705 16.115 1.00 98.56 110 ALA A CA 1
ATOM 819 C C . ALA A 1 110 ? -3.866 8.571 15.814 1.00 98.56 110 ALA A C 1
ATOM 821 O O . ALA A 1 110 ? -4.248 7.404 15.862 1.00 98.56 110 ALA A O 1
ATOM 822 N N . LEU A 1 111 ? -2.593 8.893 15.551 1.00 98.38 111 LEU A N 1
ATOM 823 C CA . LEU A 1 111 ? -1.549 7.897 15.294 1.00 98.38 111 LEU A CA 1
ATOM 824 C C . LEU A 1 111 ? -1.345 6.970 16.496 1.00 98.38 111 LEU A C 1
ATOM 826 O O . LEU A 1 111 ? -1.223 5.763 16.309 1.00 98.38 111 LEU A O 1
ATOM 830 N N . LYS A 1 112 ? -1.400 7.501 17.725 1.00 98.31 112 LYS A N 1
ATOM 831 C CA . LYS A 1 112 ? -1.391 6.679 18.948 1.00 98.31 112 LYS A CA 1
ATOM 832 C C . LYS A 1 112 ? -2.612 5.760 19.028 1.00 98.31 112 LYS A C 1
ATOM 834 O O . LYS A 1 112 ? -2.481 4.601 19.415 1.00 98.31 112 LYS A O 1
ATOM 839 N N . GLY A 1 113 ? -3.787 6.258 18.641 1.00 98.19 113 GLY A N 1
ATOM 840 C CA . GLY A 1 113 ? -5.011 5.460 18.561 1.00 98.19 113 GLY A CA 1
ATOM 841 C C . GLY A 1 113 ? -4.892 4.303 17.565 1.00 98.19 113 GLY A C 1
ATOM 842 O O . GLY A 1 113 ? -5.192 3.162 17.912 1.00 98.19 113 GLY A O 1
ATOM 843 N N . PHE A 1 114 ? -4.386 4.564 16.356 1.00 98.62 114 PHE A N 1
ATOM 844 C CA . PHE A 1 114 ? -4.120 3.511 15.370 1.00 98.62 114 PHE A CA 1
ATOM 845 C C . PHE A 1 114 ? -3.075 2.508 15.860 1.00 98.62 114 PHE A C 1
ATOM 847 O O . PHE A 1 114 ? -3.265 1.301 15.701 1.00 98.62 114 PHE A O 1
ATOM 854 N N . GLU A 1 115 ? -2.015 2.991 16.510 1.00 98.31 115 GLU A N 1
ATOM 855 C CA . GLU A 1 115 ? -0.993 2.140 17.110 1.00 98.31 115 GLU A CA 1
ATOM 856 C C . GLU A 1 115 ? -1.563 1.175 18.140 1.00 98.31 115 GLU A C 1
ATOM 858 O O . GLU A 1 115 ? -1.314 -0.031 18.074 1.00 98.31 115 GLU A O 1
ATOM 863 N N . GLN A 1 116 ? -2.399 1.676 19.043 1.00 98.00 116 GLN A N 1
ATOM 864 C CA . GLN A 1 116 ? -3.047 0.841 20.041 1.00 98.00 116 GLN A CA 1
ATOM 865 C C . GLN A 1 116 ? -3.853 -0.302 19.403 1.00 98.00 116 GLN A C 1
ATOM 867 O O . GLN A 1 116 ? -3.844 -1.422 19.917 1.00 98.00 116 GLN A O 1
ATOM 872 N N . ILE A 1 117 ? -4.510 -0.058 18.264 1.00 98.25 117 ILE A N 1
ATOM 873 C CA . ILE A 1 117 ? -5.300 -1.081 17.568 1.00 98.25 117 ILE A CA 1
ATOM 874 C C . ILE A 1 117 ? -4.405 -2.218 17.081 1.00 98.25 117 ILE A C 1
ATOM 876 O O . ILE A 1 117 ? -4.667 -3.373 17.404 1.00 98.25 117 ILE A O 1
ATOM 880 N N . TYR A 1 118 ? -3.327 -1.935 16.349 1.00 96.44 118 TYR A N 1
ATOM 881 C CA . TYR A 1 118 ? -2.495 -3.013 15.805 1.00 96.44 118 TYR A CA 1
ATOM 882 C C . TYR A 1 118 ? -1.551 -3.654 16.837 1.00 96.44 118 TYR A C 1
ATOM 884 O O . TYR A 1 118 ? -1.043 -4.754 16.592 1.00 96.44 118 TYR A O 1
ATOM 892 N N . GLN A 1 119 ? -1.289 -2.999 17.973 1.00 96.81 119 GLN A N 1
ATOM 893 C CA . GLN A 1 119 ? -0.493 -3.572 19.065 1.00 96.81 119 GLN A CA 1
ATOM 894 C C . GLN A 1 119 ? -1.336 -4.456 19.988 1.00 96.81 119 GLN A C 1
ATOM 896 O O . GLN A 1 119 ? -0.930 -5.569 20.311 1.00 96.81 119 GLN A O 1
ATOM 901 N N . SER A 1 120 ? -2.513 -3.982 20.402 1.00 96.56 120 SER A N 1
ATOM 902 C CA . SER A 1 120 ? -3.351 -4.675 21.390 1.00 96.56 120 SER A CA 1
ATOM 903 C C . SER A 1 120 ? -4.450 -5.530 20.762 1.00 96.56 120 SER A C 1
ATOM 905 O O . SER A 1 120 ? -4.859 -6.521 21.354 1.00 96.56 120 SER A O 1
ATOM 907 N N . TYR A 1 121 ? -4.898 -5.184 19.555 1.00 96.31 121 TYR A N 1
ATOM 908 C CA . TYR A 1 121 ? -6.018 -5.826 18.861 1.00 96.31 121 TYR A CA 1
ATOM 909 C C . TYR A 1 121 ? -5.615 -6.297 17.458 1.00 96.31 121 TYR A C 1
ATOM 911 O O . TYR A 1 121 ? -6.407 -6.240 16.520 1.00 96.31 121 TYR A O 1
ATOM 919 N N . GLY A 1 122 ? -4.385 -6.794 17.294 1.00 95.56 122 GLY A N 1
ATOM 920 C CA . GLY A 1 122 ? -3.822 -7.189 15.994 1.00 95.56 122 GLY A CA 1
ATOM 921 C C . GLY A 1 122 ? -4.561 -8.319 15.257 1.00 95.56 122 GLY A C 1
ATOM 922 O O . GLY A 1 122 ? -4.286 -8.561 14.092 1.00 95.56 122 GLY A O 1
ATOM 923 N N . LYS A 1 123 ? -5.497 -9.023 15.904 1.00 94.19 123 LYS A N 1
ATOM 924 C CA . LYS A 1 123 ? -6.366 -10.024 15.251 1.00 94.19 123 LYS A CA 1
ATOM 925 C C . LYS A 1 123 ? -7.714 -9.457 14.801 1.00 94.19 123 LYS A C 1
ATOM 927 O O . LYS A 1 123 ? -8.492 -10.162 14.165 1.00 94.19 123 LYS A O 1
ATOM 932 N N . SER A 1 124 ? -8.015 -8.215 15.174 1.00 95.75 124 SER A N 1
ATOM 933 C CA . SER A 1 124 ? -9.254 -7.548 14.790 1.00 95.75 124 SER A CA 1
ATOM 934 C C . SER A 1 124 ? -9.229 -7.171 13.302 1.00 95.75 124 SER A C 1
ATOM 936 O O . SER A 1 124 ? -8.153 -6.902 12.756 1.00 95.75 124 SER A O 1
ATOM 938 N N . PRO A 1 125 ? -10.394 -7.096 12.636 1.00 95.62 125 PRO A N 1
ATOM 939 C CA . PRO A 1 125 ? -10.466 -6.647 11.247 1.00 95.62 125 PRO A CA 1
ATOM 940 C C . PRO A 1 125 ? -10.007 -5.189 11.063 1.00 95.62 125 PRO A C 1
ATOM 942 O O . PRO A 1 125 ? -9.610 -4.819 9.965 1.00 95.62 125 PRO A O 1
ATOM 945 N N . GLN A 1 126 ? -9.992 -4.381 12.129 1.00 97.62 126 GLN A N 1
ATOM 946 C CA . GLN A 1 126 ? -9.541 -2.986 12.109 1.00 97.62 126 GLN A CA 1
ATOM 947 C C . GLN A 1 126 ? -8.019 -2.832 12.160 1.00 97.62 126 GLN A C 1
ATOM 949 O O . GLN A 1 126 ? -7.510 -1.751 11.875 1.00 97.62 126 GLN A O 1
ATOM 954 N N . ALA A 1 127 ? -7.268 -3.868 12.536 1.00 98.38 127 ALA A N 1
ATOM 955 C CA . ALA A 1 127 ? -5.813 -3.785 12.619 1.00 98.38 127 ALA A CA 1
ATOM 956 C C . ALA A 1 127 ? -5.124 -3.429 11.282 1.00 98.38 127 ALA A C 1
ATOM 958 O O . ALA A 1 127 ? -4.304 -2.504 11.290 1.00 98.38 127 ALA A O 1
ATOM 959 N N . PRO A 1 128 ? -5.433 -4.076 10.137 1.00 98.50 128 PRO A N 1
ATOM 960 C CA . PRO A 1 128 ? -4.862 -3.670 8.852 1.00 98.50 128 PRO A CA 1
ATOM 961 C C . PRO A 1 128 ? -5.331 -2.279 8.411 1.00 98.50 128 PRO A C 1
ATOM 963 O O . PRO A 1 128 ? -4.530 -1.528 7.863 1.00 98.50 128 PRO A O 1
ATOM 966 N N . ASP A 1 129 ? -6.579 -1.895 8.699 1.00 98.44 129 ASP A N 1
ATOM 967 C CA . ASP A 1 129 ? -7.077 -0.543 8.415 1.00 98.44 129 ASP A CA 1
ATOM 968 C C . ASP A 1 129 ? -6.322 0.522 9.222 1.00 98.44 129 ASP A C 1
ATOM 970 O O . ASP A 1 129 ? -5.892 1.529 8.668 1.00 98.44 129 ASP A O 1
ATOM 974 N N . ALA A 1 130 ? -6.100 0.293 10.517 1.00 98.69 130 ALA A N 1
ATOM 975 C CA . ALA A 1 130 ? -5.346 1.195 11.383 1.00 98.69 130 ALA A CA 1
ATOM 976 C C . ALA A 1 130 ? -3.884 1.341 10.934 1.00 98.69 130 ALA A C 1
ATOM 978 O O . ALA A 1 130 ? -3.374 2.460 10.858 1.00 98.69 130 ALA A O 1
ATOM 979 N N . LEU A 1 131 ? -3.225 0.226 10.588 1.00 98.81 131 LEU A N 1
ATOM 980 C CA . LEU A 1 131 ? -1.883 0.243 9.994 1.00 98.81 131 LEU A CA 1
ATOM 981 C C . LEU A 1 131 ? -1.864 1.069 8.710 1.00 98.81 131 LEU A C 1
ATOM 983 O O . LEU A 1 131 ? -0.969 1.893 8.527 1.00 98.81 131 LEU A O 1
ATOM 987 N N . PHE A 1 132 ? -2.856 0.864 7.841 1.00 98.75 132 PHE A N 1
ATOM 988 C CA . PHE A 1 132 ? -2.924 1.538 6.556 1.00 98.75 132 PHE A CA 1
ATOM 989 C C . PHE A 1 132 ? -3.139 3.041 6.733 1.00 98.75 132 PHE A C 1
ATOM 991 O O . PHE A 1 132 ? -2.371 3.816 6.179 1.00 98.75 132 PHE A O 1
ATOM 998 N N . GLN A 1 133 ? -4.090 3.463 7.573 1.00 98.56 133 GLN A N 1
ATOM 999 C CA . GLN A 1 133 ? -4.346 4.882 7.851 1.00 98.56 133 GLN A CA 1
ATOM 1000 C C . GLN A 1 133 ? -3.1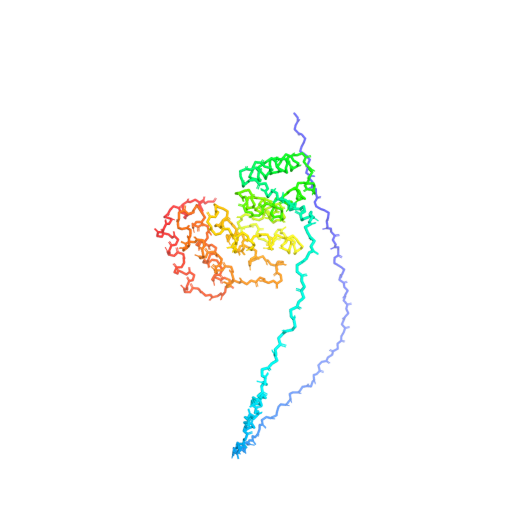19 5.599 8.423 1.00 98.56 133 GLN A C 1
ATOM 1002 O O . GLN A 1 133 ? -2.773 6.699 7.985 1.00 98.56 133 GLN A O 1
ATOM 1007 N N . ALA A 1 134 ? -2.428 4.971 9.379 1.00 98.62 134 ALA A N 1
ATOM 1008 C CA . ALA A 1 134 ? -1.194 5.517 9.928 1.00 98.62 134 ALA A CA 1
ATOM 1009 C C . ALA A 1 134 ? -0.101 5.626 8.851 1.00 98.62 134 ALA A C 1
ATOM 1011 O O . ALA A 1 134 ? 0.559 6.660 8.742 1.00 98.62 134 ALA A O 1
ATOM 1012 N N . ALA A 1 135 ? 0.051 4.596 8.015 1.00 98.44 135 ALA A N 1
ATOM 1013 C CA . ALA A 1 135 ? 1.008 4.601 6.918 1.00 98.44 135 ALA A CA 1
ATOM 1014 C C . ALA A 1 135 ? 0.703 5.680 5.871 1.00 98.44 135 ALA A C 1
ATOM 1016 O O . ALA A 1 135 ? 1.619 6.387 5.470 1.00 98.44 135 ALA A O 1
ATOM 1017 N N . THR A 1 136 ? -0.556 5.854 5.459 1.00 97.69 136 THR A N 1
ATOM 1018 C CA . THR A 1 136 ? -0.949 6.866 4.465 1.00 97.69 136 THR A CA 1
ATOM 1019 C C . THR A 1 136 ? -0.842 8.287 4.993 1.00 97.69 136 THR A C 1
ATOM 1021 O O . THR A 1 136 ? -0.563 9.203 4.228 1.00 97.69 136 THR A O 1
ATOM 1024 N N . TYR A 1 137 ? -1.036 8.486 6.299 1.00 98.00 137 TYR A N 1
ATOM 1025 C CA . TYR A 1 137 ? -0.787 9.784 6.919 1.00 98.00 137 TYR A CA 1
ATOM 1026 C C . TYR A 1 137 ? 0.706 10.145 6.880 1.00 98.00 137 TYR A C 1
ATOM 1028 O O . TYR A 1 137 ? 1.068 11.287 6.608 1.00 98.00 137 TYR A O 1
ATOM 1036 N N . LEU A 1 138 ? 1.578 9.170 7.149 1.00 97.81 138 LEU A N 1
ATOM 1037 C CA . LEU A 1 138 ? 3.029 9.361 7.135 1.00 97.81 138 LEU A CA 1
ATOM 1038 C C . LEU A 1 138 ? 3.592 9.456 5.709 1.00 97.81 138 LEU A C 1
ATOM 1040 O O . LEU A 1 138 ? 4.513 10.228 5.473 1.00 97.81 138 LEU A O 1
ATOM 1044 N N . TYR A 1 139 ? 3.044 8.683 4.775 1.00 97.88 139 TYR A N 1
ATOM 1045 C CA . TYR A 1 139 ? 3.461 8.595 3.379 1.00 97.88 139 TYR A CA 1
ATOM 1046 C C . TYR A 1 139 ? 2.261 8.862 2.455 1.00 97.88 139 TYR A C 1
ATOM 1048 O O . TYR A 1 139 ? 1.563 7.919 2.061 1.00 97.88 139 TYR A O 1
ATOM 1056 N N . PRO A 1 140 ? 1.988 10.141 2.135 1.00 96.94 140 PRO A N 1
ATOM 1057 C CA . PRO A 1 140 ? 0.802 10.529 1.381 1.00 96.94 140 PRO A CA 1
ATOM 1058 C C . PRO A 1 140 ? 0.885 10.224 -0.118 1.00 96.94 140 PRO A C 1
ATOM 1060 O O . PRO A 1 140 ? -0.164 10.233 -0.748 1.00 96.94 140 PRO A O 1
ATOM 1063 N N . THR A 1 141 ? 2.065 9.908 -0.673 1.00 96.62 141 THR A N 1
ATOM 1064 C CA . THR A 1 141 ? 2.269 9.565 -2.094 1.00 96.62 141 THR A CA 1
ATOM 1065 C C . THR A 1 141 ? 1.269 8.506 -2.545 1.00 96.62 141 THR A C 1
ATOM 1067 O O . THR A 1 141 ? 1.209 7.417 -1.961 1.00 96.62 141 THR A O 1
ATOM 1070 N N . THR A 1 142 ? 0.457 8.827 -3.549 1.00 95.62 142 THR A N 1
ATOM 1071 C CA . THR A 1 142 ? -0.600 7.932 -4.032 1.00 95.62 142 THR A CA 1
ATOM 1072 C C . THR A 1 142 ? -0.287 7.264 -5.353 1.00 95.62 142 THR A C 1
ATOM 1074 O O . THR A 1 142 ? -0.841 6.199 -5.606 1.00 95.62 142 THR A O 1
ATOM 1077 N N . ASP A 1 143 ? 0.616 7.830 -6.142 1.00 95.50 143 ASP A N 1
ATOM 1078 C CA . ASP A 1 143 ? 0.984 7.345 -7.467 1.00 95.50 143 ASP A CA 1
ATOM 1079 C C . ASP A 1 143 ? 2.453 7.674 -7.794 1.00 95.50 143 ASP A C 1
ATOM 1081 O O . ASP A 1 143 ? 3.232 8.089 -6.933 1.00 95.50 143 ASP A O 1
ATOM 1085 N N . LEU A 1 144 ? 2.866 7.398 -9.033 1.00 95.31 144 LEU A N 1
ATOM 1086 C CA . LEU A 1 144 ? 4.241 7.609 -9.490 1.00 95.31 144 LEU A CA 1
ATOM 1087 C C . LEU A 1 144 ? 4.591 9.090 -9.704 1.00 95.31 144 LEU A C 1
ATOM 1089 O O . LEU A 1 144 ? 5.780 9.417 -9.683 1.00 95.31 144 LEU A O 1
ATOM 1093 N N . ASP A 1 145 ? 3.600 9.958 -9.915 1.00 94.88 145 ASP A N 1
ATOM 1094 C CA . ASP A 1 145 ? 3.813 11.387 -10.171 1.00 94.88 145 ASP A CA 1
ATOM 1095 C C . ASP A 1 145 ? 4.119 12.141 -8.866 1.00 94.88 145 ASP A C 1
ATOM 1097 O O . ASP A 1 145 ? 4.839 13.140 -8.868 1.00 94.88 145 ASP A O 1
ATOM 1101 N N . ASP A 1 146 ? 3.657 11.602 -7.735 1.00 95.31 146 ASP A N 1
ATOM 1102 C CA . ASP A 1 146 ? 3.924 12.099 -6.383 1.00 95.31 146 ASP A CA 1
ATOM 1103 C C . ASP A 1 146 ? 5.335 11.753 -5.837 1.00 95.31 146 ASP A C 1
ATOM 1105 O O . ASP A 1 146 ? 5.683 12.135 -4.711 1.00 95.31 146 ASP A O 1
ATOM 1109 N N . LEU A 1 147 ? 6.163 10.999 -6.573 1.00 96.50 147 LEU A N 1
ATOM 1110 C CA . LEU A 1 147 ? 7.480 10.566 -6.083 1.00 96.50 147 LEU A CA 1
ATOM 1111 C C . LEU A 1 147 ? 8.424 11.752 -5.826 1.00 96.50 147 LEU A C 1
ATOM 1113 O O . LEU A 1 147 ? 8.501 12.710 -6.594 1.00 96.50 147 LEU A O 1
ATOM 1117 N N . GLY A 1 148 ? 9.215 11.662 -4.756 1.00 96.06 148 GLY A N 1
ATOM 1118 C CA . GLY A 1 148 ? 10.163 12.701 -4.350 1.00 96.06 148 GLY A CA 1
ATOM 1119 C C . GLY A 1 148 ? 9.543 13.851 -3.551 1.00 96.06 148 GLY A C 1
ATOM 1120 O O . GLY A 1 148 ? 10.267 14.755 -3.134 1.00 96.06 148 GLY A O 1
ATOM 1121 N N . LEU A 1 149 ? 8.231 13.822 -3.288 1.00 94.12 149 LEU A N 1
ATOM 1122 C CA . LEU A 1 149 ? 7.557 14.815 -2.442 1.00 94.12 149 LEU A CA 1
ATOM 1123 C C . LEU A 1 149 ? 7.721 14.539 -0.940 1.00 94.12 149 LEU A C 1
ATOM 1125 O O . LEU A 1 149 ? 7.471 15.420 -0.112 1.00 94.12 149 LEU A O 1
ATOM 1129 N N . VAL A 1 150 ? 8.138 13.326 -0.572 1.00 95.50 150 VAL A N 1
ATOM 1130 C CA . VAL A 1 150 ? 8.203 12.867 0.817 1.00 95.50 150 VAL A CA 1
ATOM 1131 C C . VAL A 1 150 ? 9.652 12.684 1.267 1.00 95.50 150 VAL A C 1
ATOM 1133 O O . VAL A 1 150 ? 10.477 12.086 0.583 1.00 95.50 150 VAL A O 1
ATOM 1136 N N . GLY A 1 151 ? 9.969 13.189 2.461 1.00 95.88 151 GLY A N 1
ATOM 1137 C CA . GLY A 1 151 ? 11.304 13.069 3.042 1.00 95.88 151 GLY A CA 1
ATOM 1138 C C . GLY A 1 151 ? 11.605 11.680 3.614 1.00 95.88 151 GLY A C 1
ATOM 1139 O O . GLY A 1 151 ? 10.714 10.940 4.039 1.00 95.88 151 GLY A O 1
ATOM 1140 N N . ARG A 1 152 ? 12.900 11.365 3.732 1.00 97.06 152 ARG A N 1
ATOM 1141 C CA . ARG A 1 152 ? 13.423 10.098 4.276 1.00 97.06 152 ARG A CA 1
ATOM 1142 C C . ARG A 1 152 ? 12.769 9.645 5.587 1.00 97.06 152 ARG A C 1
ATOM 1144 O O . ARG A 1 152 ? 12.521 8.456 5.766 1.00 97.06 152 ARG A O 1
ATOM 1151 N N . GLU A 1 153 ? 12.521 10.561 6.520 1.00 97.06 153 GLU A N 1
ATOM 1152 C CA . GLU A 1 153 ? 11.953 10.226 7.835 1.00 97.06 153 GLU A CA 1
ATOM 1153 C C . GLU A 1 153 ? 10.542 9.630 7.722 1.00 97.06 153 GLU A C 1
ATOM 1155 O O . GLU A 1 153 ? 10.232 8.624 8.362 1.00 97.06 153 GLU A O 1
ATOM 1160 N N . ALA A 1 154 ? 9.699 10.225 6.881 1.00 96.62 154 ALA A N 1
ATOM 1161 C CA . ALA A 1 154 ? 8.343 9.752 6.640 1.00 96.62 154 ALA A CA 1
ATOM 1162 C C . ALA A 1 154 ? 8.349 8.342 6.029 1.00 96.62 154 ALA A C 1
ATOM 1164 O O . ALA A 1 154 ? 7.641 7.458 6.515 1.00 96.62 154 ALA A O 1
ATOM 1165 N N . ILE A 1 155 ? 9.234 8.101 5.056 1.00 97.50 155 ILE A N 1
ATOM 1166 C CA . ILE A 1 155 ? 9.446 6.775 4.456 1.00 97.50 155 ILE A CA 1
ATOM 1167 C C . ILE A 1 155 ? 9.855 5.757 5.533 1.00 97.50 155 ILE A C 1
ATOM 1169 O O . ILE A 1 155 ? 9.262 4.684 5.631 1.00 97.50 155 ILE A O 1
ATOM 1173 N N . GLN A 1 156 ? 10.824 6.097 6.392 1.00 97.44 156 GLN A N 1
ATOM 1174 C CA . GLN A 1 156 ? 11.297 5.203 7.458 1.00 97.44 156 GLN A CA 1
ATOM 1175 C C . GLN A 1 156 ? 10.202 4.831 8.465 1.00 97.44 156 GLN A C 1
ATOM 1177 O O . GLN A 1 156 ? 10.179 3.695 8.938 1.00 97.44 156 GLN A O 1
ATOM 1182 N N . LYS A 1 157 ? 9.303 5.766 8.793 1.00 97.75 157 LYS A N 1
ATOM 1183 C CA . LYS A 1 157 ? 8.188 5.525 9.718 1.00 97.75 157 LYS A CA 1
ATOM 1184 C C . LYS A 1 157 ? 7.063 4.707 9.078 1.00 97.75 157 LYS A C 1
ATOM 1186 O O . LYS A 1 157 ? 6.491 3.849 9.742 1.00 97.75 157 LYS A O 1
ATOM 1191 N N . ALA A 1 158 ? 6.751 4.951 7.806 1.00 98.25 158 ALA A N 1
ATOM 1192 C CA . ALA A 1 158 ? 5.625 4.321 7.117 1.00 98.25 158 ALA A CA 1
ATOM 1193 C C . ALA A 1 158 ? 5.932 2.903 6.600 1.00 98.25 158 ALA A C 1
ATOM 1195 O O . ALA A 1 158 ? 5.064 2.029 6.655 1.00 98.25 158 ALA A O 1
ATOM 1196 N N . LEU A 1 159 ? 7.166 2.648 6.148 1.00 97.62 159 LEU A N 1
ATOM 1197 C CA . LEU A 1 159 ? 7.594 1.356 5.598 1.00 97.62 159 LEU A CA 1
ATOM 1198 C C . LEU A 1 159 ? 7.258 0.150 6.497 1.00 97.62 159 LEU A C 1
ATOM 1200 O O . LEU A 1 159 ?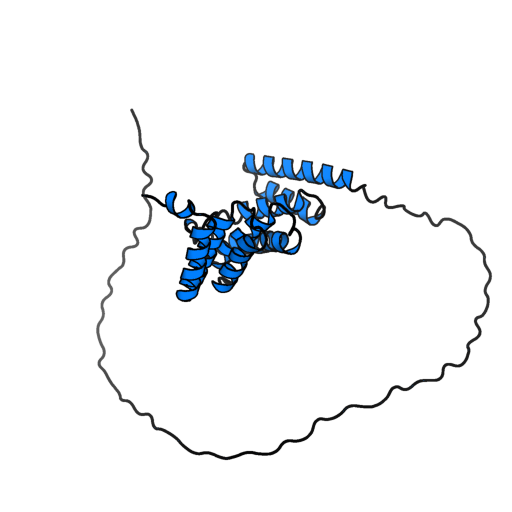 6.624 -0.781 5.997 1.00 97.62 159 LEU A O 1
ATOM 1204 N N . PRO A 1 160 ? 7.607 0.118 7.803 1.00 98.12 160 PRO A N 1
ATOM 1205 C CA . PRO A 1 160 ? 7.301 -1.041 8.645 1.00 98.12 160 PRO A CA 1
ATOM 1206 C C . PRO A 1 160 ? 5.795 -1.274 8.837 1.00 98.12 160 PRO A C 1
ATOM 1208 O O . PRO A 1 160 ? 5.385 -2.409 9.081 1.00 98.12 160 PRO A O 1
ATOM 1211 N N . LEU A 1 161 ? 4.963 -0.234 8.715 1.00 98.69 161 LEU A N 1
ATOM 1212 C CA . LEU A 1 161 ? 3.511 -0.360 8.837 1.00 98.69 161 LEU A CA 1
ATOM 1213 C C . LEU A 1 161 ? 2.921 -1.069 7.612 1.00 98.69 161 LEU A C 1
ATOM 1215 O O . LEU A 1 161 ? 2.186 -2.044 7.767 1.00 98.69 161 LEU A O 1
ATOM 1219 N N . LEU A 1 162 ? 3.299 -0.639 6.402 1.00 98.62 162 LEU A N 1
ATOM 1220 C CA . LEU A 1 162 ? 2.872 -1.281 5.152 1.00 98.62 162 LEU A CA 1
ATOM 1221 C C . LEU A 1 162 ? 3.422 -2.705 5.026 1.00 98.62 162 LEU A C 1
ATOM 1223 O O . LEU A 1 162 ? 2.703 -3.624 4.635 1.00 98.62 162 LEU A O 1
ATOM 1227 N N . ASP A 1 163 ? 4.682 -2.910 5.411 1.00 98.00 163 ASP A N 1
ATOM 1228 C CA . ASP A 1 163 ? 5.313 -4.229 5.392 1.00 98.00 163 ASP A CA 1
ATOM 1229 C C . ASP A 1 163 ? 4.607 -5.215 6.336 1.00 98.00 163 ASP A C 1
ATOM 1231 O O . ASP A 1 163 ? 4.449 -6.393 6.012 1.00 98.00 163 ASP A O 1
ATOM 1235 N N . ARG A 1 164 ? 4.097 -4.736 7.477 1.00 98.50 164 ARG A N 1
ATOM 1236 C CA . ARG A 1 164 ? 3.277 -5.553 8.377 1.00 98.50 164 ARG A CA 1
ATOM 1237 C C . ARG A 1 164 ? 1.938 -5.941 7.750 1.00 98.50 164 ARG A C 1
ATOM 1239 O O . ARG A 1 164 ? 1.522 -7.084 7.929 1.00 98.50 164 ARG A O 1
ATOM 1246 N N . ILE A 1 165 ? 1.284 -5.044 7.004 1.00 98.69 165 ILE A N 1
ATOM 1247 C CA . ILE A 1 165 ? 0.059 -5.380 6.252 1.00 98.69 165 ILE A CA 1
ATOM 1248 C C . ILE A 1 165 ? 0.353 -6.524 5.281 1.00 98.69 165 ILE A C 1
ATOM 1250 O O . ILE A 1 165 ? -0.286 -7.572 5.359 1.00 98.69 165 ILE A O 1
ATOM 1254 N N . ARG A 1 166 ? 1.393 -6.361 4.455 1.00 96.75 166 ARG A N 1
ATOM 1255 C CA . ARG A 1 166 ? 1.830 -7.358 3.471 1.00 96.75 166 ARG A CA 1
ATOM 1256 C C . ARG A 1 166 ? 2.087 -8.739 4.079 1.00 96.75 166 ARG A C 1
ATOM 1258 O O . ARG A 1 166 ? 1.743 -9.733 3.459 1.00 96.75 166 ARG A O 1
ATOM 1265 N N . ARG A 1 167 ? 2.724 -8.811 5.252 1.00 97.00 167 ARG A N 1
ATOM 1266 C CA . ARG A 1 167 ? 3.168 -10.084 5.858 1.00 97.00 167 ARG A CA 1
ATOM 1267 C C . ARG A 1 167 ? 2.143 -10.761 6.759 1.00 97.00 167 ARG A C 1
ATOM 1269 O O . ARG A 1 167 ? 2.297 -11.935 7.066 1.00 97.00 167 ARG A O 1
ATOM 1276 N N . SER A 1 168 ? 1.199 -10.008 7.316 1.00 97.62 168 SER A N 1
ATOM 1277 C CA . SER A 1 168 ? 0.319 -10.516 8.381 1.00 97.62 168 SER A CA 1
ATOM 1278 C C . SER A 1 168 ? -1.162 -10.432 8.043 1.00 97.62 168 SER A C 1
ATOM 1280 O O . SER A 1 168 ? -1.971 -11.014 8.760 1.00 97.62 168 SER A O 1
ATOM 1282 N N . TYR A 1 169 ? -1.523 -9.725 6.973 1.00 97.56 169 TYR A N 1
ATOM 1283 C CA . TYR A 1 169 ? -2.910 -9.451 6.615 1.00 97.56 169 TYR A CA 1
ATOM 1284 C C . TYR A 1 169 ? -3.147 -9.644 5.112 1.00 97.56 169 TYR A C 1
ATOM 1286 O O . TYR A 1 169 ? -3.816 -8.834 4.485 1.00 97.56 169 TYR A O 1
ATOM 1294 N N . GLU A 1 170 ? -2.616 -10.728 4.541 1.00 96.12 170 GLU A N 1
ATOM 1295 C CA . GLU A 1 170 ? -2.686 -11.048 3.102 1.00 96.12 170 GLU A CA 1
ATOM 1296 C C . GLU A 1 170 ? -4.122 -11.140 2.561 1.00 96.12 170 GLU A C 1
ATOM 1298 O O . GLU A 1 170 ? -4.376 -10.809 1.413 1.00 96.12 170 GLU A O 1
ATOM 1303 N N . THR A 1 171 ? -5.090 -11.546 3.384 1.00 95.56 171 THR A N 1
ATOM 1304 C CA . THR A 1 171 ? -6.507 -11.613 2.982 1.00 95.56 171 THR A CA 1
ATOM 1305 C C . THR A 1 171 ? -7.269 -10.311 3.227 1.00 95.56 171 THR A C 1
ATOM 1307 O O . THR A 1 171 ? -8.457 -10.221 2.915 1.00 95.56 171 THR A O 1
ATOM 1310 N N . SER A 1 172 ? -6.625 -9.302 3.820 1.00 97.06 172 SER A N 1
ATOM 1311 C CA . SER A 1 172 ? -7.254 -8.006 4.050 1.00 97.06 172 SER A CA 1
ATOM 1312 C C . SER A 1 172 ? -7.460 -7.281 2.722 1.00 97.06 172 SER A C 1
ATOM 1314 O O . SER A 1 172 ? -6.553 -7.287 1.887 1.00 97.06 172 SER A O 1
ATOM 1316 N N . PRO A 1 173 ? -8.568 -6.532 2.569 1.00 96.62 173 PRO A N 1
ATOM 1317 C CA . PRO A 1 173 ? -8.727 -5.610 1.456 1.00 96.62 173 PRO A CA 1
ATOM 1318 C C . PRO A 1 173 ? -7.573 -4.619 1.311 1.00 96.62 173 PRO A C 1
ATOM 1320 O O . PRO A 1 173 ? -7.406 -4.144 0.207 1.00 96.62 173 PRO A O 1
ATOM 1323 N N . ARG A 1 174 ? -6.792 -4.359 2.383 1.00 98.25 174 ARG A N 1
ATOM 1324 C CA . ARG A 1 174 ? -5.624 -3.454 2.423 1.00 98.25 174 ARG A CA 1
ATOM 1325 C C . ARG A 1 174 ? -4.327 -4.024 1.869 1.00 98.25 174 ARG A C 1
ATOM 1327 O O . ARG A 1 174 ? -3.355 -3.284 1.704 1.00 98.25 174 ARG A O 1
ATOM 1334 N N . ALA A 1 175 ? -4.259 -5.334 1.659 1.00 98.44 175 ALA A N 1
ATOM 1335 C CA . ALA A 1 175 ? -3.050 -5.987 1.184 1.00 98.44 175 ALA A CA 1
ATOM 1336 C C . ALA A 1 175 ? -2.582 -5.479 -0.196 1.00 98.44 175 ALA A C 1
ATOM 1338 O O . ALA A 1 175 ? -1.400 -5.127 -0.306 1.00 98.44 175 ALA A O 1
ATOM 1339 N N . PRO A 1 176 ? -3.448 -5.360 -1.228 1.00 98.56 176 PRO A N 1
ATOM 1340 C CA . PRO A 1 176 ? -3.029 -4.809 -2.513 1.00 98.56 176 PRO A CA 1
ATOM 1341 C C . PRO A 1 176 ? -2.619 -3.333 -2.431 1.00 98.56 176 PRO A C 1
ATOM 1343 O O . PRO A 1 176 ? -1.617 -2.973 -3.049 1.00 98.56 176 PRO A O 1
ATOM 1346 N N . GLU A 1 177 ? -3.298 -2.471 -1.659 1.00 98.44 177 GLU A N 1
ATOM 1347 C CA . GLU A 1 177 ? -2.856 -1.074 -1.522 1.00 98.44 177 GLU A CA 1
ATOM 1348 C C . GLU A 1 177 ? -1.524 -0.968 -0.777 1.00 98.44 177 GLU A C 1
ATOM 1350 O O . GLU A 1 177 ? -0.696 -0.118 -1.112 1.00 98.44 177 GLU A O 1
ATOM 1355 N N . ALA A 1 178 ? -1.285 -1.822 0.221 1.00 98.75 178 ALA A N 1
ATOM 1356 C CA . ALA A 1 178 ? -0.012 -1.841 0.930 1.00 98.75 178 ALA A CA 1
ATOM 1357 C C . ALA A 1 178 ? 1.141 -2.273 0.018 1.00 98.75 178 ALA A C 1
ATOM 1359 O O . ALA A 1 178 ? 2.189 -1.632 0.022 1.00 98.75 178 ALA A O 1
ATOM 1360 N N . LEU A 1 179 ? 0.941 -3.313 -0.797 1.00 98.75 179 LEU A N 1
ATOM 1361 C CA . LEU A 1 179 ? 1.912 -3.741 -1.806 1.00 98.75 179 LEU A CA 1
ATOM 1362 C C . LEU A 1 179 ? 2.183 -2.650 -2.838 1.00 98.75 179 LEU A C 1
ATOM 1364 O O . LEU A 1 179 ? 3.340 -2.352 -3.121 1.00 98.75 179 LEU A O 1
ATOM 1368 N N . TYR A 1 180 ? 1.133 -2.013 -3.348 1.00 98.81 180 TYR A N 1
ATOM 1369 C CA . TYR A 1 180 ? 1.271 -0.916 -4.296 1.00 98.81 180 TYR A CA 1
ATOM 1370 C C . TYR A 1 180 ? 2.092 0.244 -3.708 1.00 98.81 180 TYR A C 1
ATOM 1372 O O . TYR A 1 180 ? 3.062 0.692 -4.319 1.00 98.81 180 TYR A O 1
ATOM 1380 N N . ARG A 1 181 ? 1.792 0.669 -2.471 1.00 98.56 181 ARG A N 1
ATOM 1381 C CA . ARG A 1 181 ? 2.554 1.724 -1.778 1.00 98.56 181 ARG A CA 1
ATOM 1382 C C . ARG A 1 181 ? 3.990 1.320 -1.446 1.00 98.56 181 ARG A C 1
ATOM 1384 O O . ARG A 1 181 ? 4.868 2.174 -1.481 1.00 98.56 181 ARG A O 1
ATOM 1391 N N . LEU A 1 182 ? 4.253 0.046 -1.148 1.00 98.62 182 LEU A N 1
ATOM 1392 C CA . LEU A 1 182 ? 5.622 -0.461 -0.997 1.00 98.62 182 LEU A CA 1
ATOM 1393 C C . LEU A 1 182 ? 6.395 -0.379 -2.320 1.00 98.62 182 LEU A C 1
ATOM 1395 O O . LEU A 1 182 ? 7.574 -0.032 -2.305 1.00 98.62 182 LEU A O 1
ATOM 1399 N N . GLY A 1 183 ? 5.728 -0.633 -3.450 1.00 98.56 183 GLY A N 1
ATOM 1400 C CA . GLY A 1 183 ? 6.293 -0.428 -4.782 1.00 98.56 183 GLY A CA 1
ATOM 1401 C C . GLY A 1 183 ? 6.686 1.029 -5.029 1.00 98.56 183 GLY A C 1
ATOM 1402 O O . GLY A 1 183 ? 7.822 1.300 -5.412 1.00 98.56 183 GLY A O 1
ATOM 1403 N N . LEU A 1 184 ? 5.790 1.972 -4.716 1.00 98.62 184 LEU A N 1
ATOM 1404 C CA . LEU A 1 184 ? 6.080 3.411 -4.792 1.00 98.62 184 LEU A CA 1
ATOM 1405 C C . LEU A 1 184 ? 7.256 3.803 -3.886 1.00 98.62 184 LEU A C 1
ATOM 1407 O O . LEU A 1 184 ? 8.210 4.420 -4.353 1.00 98.62 184 LEU A O 1
ATOM 1411 N N . MET A 1 185 ? 7.258 3.362 -2.622 1.00 98.19 185 MET A N 1
ATOM 1412 C CA . MET A 1 185 ? 8.362 3.622 -1.690 1.00 98.19 185 MET A CA 1
ATOM 1413 C C . MET A 1 185 ? 9.702 3.084 -2.192 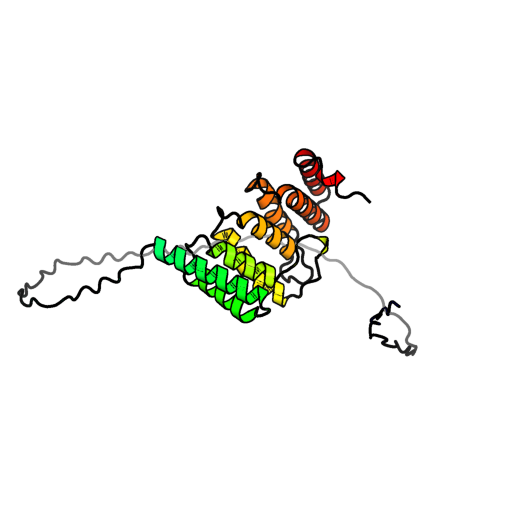1.00 98.19 185 MET A C 1
ATOM 1415 O O . MET A 1 185 ? 10.737 3.703 -1.956 1.00 98.19 185 MET A O 1
ATOM 1419 N N . ALA A 1 186 ? 9.721 1.935 -2.866 1.00 98.31 186 ALA A N 1
ATOM 1420 C CA . ALA A 1 186 ? 10.941 1.374 -3.441 1.00 98.31 186 ALA A CA 1
ATOM 1421 C C . ALA A 1 186 ? 11.476 2.198 -4.630 1.00 98.31 186 ALA A C 1
ATOM 1423 O O . ALA A 1 186 ? 12.643 2.049 -4.989 1.00 98.31 186 ALA A O 1
ATOM 1424 N N . LEU A 1 187 ? 10.670 3.099 -5.201 1.00 98.31 187 LEU A N 1
ATOM 1425 C CA . LEU A 1 187 ? 11.069 4.050 -6.244 1.00 98.31 187 LEU A CA 1
ATOM 1426 C C . LEU A 1 187 ? 11.339 5.472 -5.730 1.00 98.31 187 LEU A C 1
ATOM 1428 O O . LEU A 1 187 ? 11.756 6.324 -6.525 1.00 98.31 187 LEU A O 1
ATOM 1432 N N . GLU A 1 188 ? 11.117 5.736 -4.440 1.00 97.62 188 GLU A N 1
ATOM 1433 C CA . GLU A 1 188 ? 11.362 7.044 -3.832 1.00 97.62 188 GLU A CA 1
ATOM 1434 C C . GLU A 1 188 ? 12.855 7.396 -3.846 1.00 97.62 188 GLU A C 1
ATOM 1436 O O . GLU A 1 188 ? 13.657 6.645 -3.284 1.00 97.62 188 GLU A O 1
ATOM 1441 N N . PRO A 1 189 ? 13.252 8.560 -4.390 1.00 96.56 189 PRO A N 1
ATOM 1442 C CA . PRO A 1 189 ? 14.653 8.985 -4.393 1.00 96.56 189 PRO A CA 1
ATOM 1443 C C . PRO A 1 189 ? 15.252 9.104 -2.984 1.00 96.56 189 PRO A C 1
ATOM 1445 O O . PRO A 1 189 ? 16.426 8.808 -2.770 1.00 96.56 189 PRO A O 1
ATOM 1448 N N . GLU A 1 190 ? 14.435 9.510 -2.009 1.00 96.75 190 GLU A N 1
ATOM 1449 C CA . GLU A 1 190 ? 14.852 9.690 -0.615 1.00 96.75 190 GLU A CA 1
ATOM 1450 C C . GLU A 1 190 ? 14.885 8.381 0.191 1.00 96.75 190 GLU A C 1
ATOM 1452 O O . GLU A 1 190 ? 15.360 8.369 1.337 1.00 96.75 190 GLU A O 1
ATOM 1457 N N . ASN A 1 191 ? 14.407 7.268 -0.381 1.00 97.06 191 ASN A N 1
ATOM 1458 C CA . ASN A 1 191 ? 14.495 5.965 0.259 1.00 97.06 191 ASN A CA 1
ATOM 1459 C C . ASN A 1 191 ? 15.932 5.420 0.140 1.00 97.06 191 ASN A C 1
ATOM 1461 O O . ASN A 1 191 ? 16.374 5.070 -0.952 1.00 97.06 191 ASN A O 1
ATOM 1465 N N . PRO A 1 192 ? 16.672 5.241 1.253 1.00 92.44 192 PRO A N 1
ATOM 1466 C CA . PRO A 1 192 ? 18.029 4.689 1.208 1.00 92.44 192 PRO A CA 1
ATOM 1467 C C . PRO A 1 192 ? 18.080 3.221 0.756 1.00 92.44 192 PRO A C 1
ATOM 1469 O O . PRO A 1 192 ? 19.164 2.691 0.530 1.00 92.44 192 PRO A O 1
ATOM 1472 N N . ARG A 1 193 ? 16.925 2.551 0.676 1.00 94.00 193 ARG A N 1
ATOM 1473 C CA . ARG A 1 193 ? 16.756 1.192 0.152 1.00 94.00 193 ARG A CA 1
ATOM 1474 C C . ARG A 1 193 ? 15.995 1.180 -1.177 1.00 94.00 193 ARG A C 1
ATOM 1476 O O . ARG A 1 193 ? 15.402 0.162 -1.511 1.00 94.00 193 ARG A O 1
ATOM 1483 N N . ALA A 1 194 ? 15.963 2.300 -1.902 1.00 96.38 194 ALA A N 1
ATOM 1484 C CA . ALA A 1 194 ? 15.336 2.353 -3.216 1.00 96.38 194 ALA A CA 1
ATOM 1485 C C . ALA A 1 194 ? 15.917 1.263 -4.130 1.00 96.38 194 ALA A C 1
ATOM 1487 O O . ALA A 1 194 ? 17.133 1.074 -4.211 1.00 96.38 194 ALA A O 1
ATOM 1488 N N . SER A 1 195 ? 15.034 0.527 -4.792 1.00 98.00 195 SER A N 1
ATOM 1489 C CA . SER A 1 195 ? 15.378 -0.614 -5.626 1.00 98.00 195 SER A CA 1
ATOM 1490 C C . SER A 1 195 ? 14.277 -0.840 -6.650 1.00 98.00 195 SER A C 1
ATOM 1492 O O . SER A 1 195 ? 13.164 -1.242 -6.309 1.00 98.00 195 SER A O 1
ATOM 1494 N N . SER A 1 196 ? 14.608 -0.641 -7.926 1.00 98.12 196 SER A N 1
ATOM 1495 C CA . SER A 1 196 ? 13.701 -0.927 -9.041 1.00 98.12 196 SER A CA 1
ATOM 1496 C C . SER A 1 196 ? 13.235 -2.388 -9.045 1.00 98.12 196 SER A C 1
ATOM 1498 O O . SER A 1 196 ? 12.092 -2.672 -9.386 1.00 98.12 196 SER A O 1
ATOM 1500 N N . ASN A 1 197 ? 14.080 -3.321 -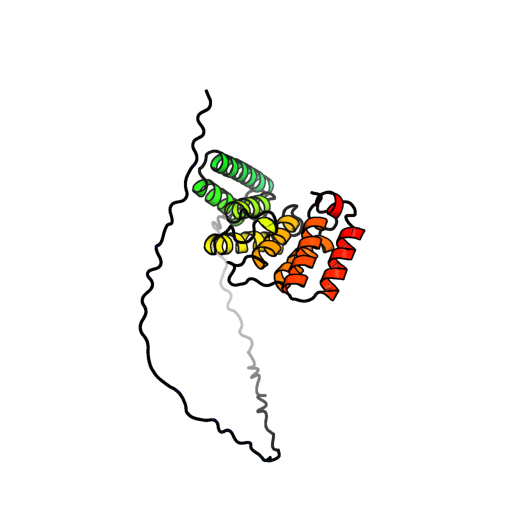8.596 1.00 97.69 197 ASN A N 1
ATOM 1501 C CA . ASN A 1 197 ? 13.718 -4.736 -8.509 1.00 97.69 197 ASN A CA 1
ATOM 1502 C C . ASN A 1 197 ? 12.708 -5.007 -7.384 1.00 97.69 197 ASN A C 1
ATOM 1504 O O . ASN A 1 197 ? 11.782 -5.796 -7.568 1.00 97.69 197 ASN A O 1
ATOM 1508 N N . GLU A 1 198 ? 12.860 -4.355 -6.225 1.00 98.06 198 GLU A N 1
ATOM 1509 C CA . GLU A 1 198 ? 11.879 -4.472 -5.136 1.00 98.06 198 GLU A CA 1
ATOM 1510 C C . GLU A 1 198 ? 10.551 -3.817 -5.520 1.00 98.06 198 GLU A C 1
ATOM 1512 O O . GLU A 1 198 ? 9.490 -4.383 -5.251 1.00 98.06 198 GLU A O 1
ATOM 1517 N N . ALA A 1 199 ? 10.608 -2.671 -6.205 1.00 98.62 199 ALA A N 1
ATOM 1518 C CA . ALA A 1 199 ? 9.429 -2.002 -6.733 1.00 98.62 199 ALA A CA 1
ATOM 1519 C C . ALA A 1 199 ? 8.663 -2.905 -7.706 1.00 98.62 199 ALA A C 1
ATOM 1521 O O . ALA A 1 199 ? 7.476 -3.165 -7.508 1.00 98.62 199 ALA A O 1
ATOM 1522 N N . TYR A 1 200 ? 9.366 -3.463 -8.695 1.00 98.62 200 TYR A N 1
ATOM 1523 C CA . TYR A 1 200 ? 8.808 -4.417 -9.647 1.00 98.62 200 TYR A CA 1
ATOM 1524 C C . TYR A 1 200 ? 8.149 -5.615 -8.948 1.00 98.62 200 TYR A C 1
ATOM 1526 O O . TYR A 1 200 ? 7.008 -5.964 -9.258 1.00 98.62 200 TYR A O 1
ATOM 1534 N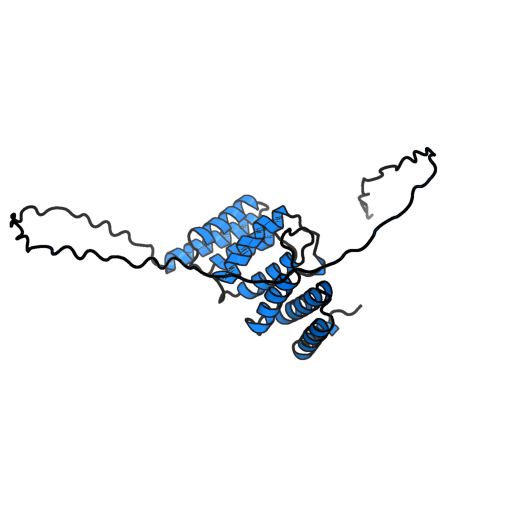 N . ALA A 1 201 ? 8.820 -6.220 -7.962 1.00 98.38 201 ALA A N 1
ATOM 1535 C CA . ALA A 1 201 ? 8.273 -7.351 -7.215 1.00 98.38 201 ALA A CA 1
ATOM 1536 C C . ALA A 1 201 ? 6.991 -6.983 -6.447 1.00 98.38 201 ALA A C 1
ATOM 1538 O O . ALA A 1 201 ? 6.024 -7.749 -6.444 1.00 98.38 201 ALA A O 1
ATOM 1539 N N . ALA A 1 202 ? 6.953 -5.810 -5.811 1.00 98.56 202 ALA A N 1
ATOM 1540 C CA . ALA A 1 202 ? 5.782 -5.347 -5.074 1.00 98.56 202 ALA A CA 1
ATOM 1541 C C . ALA A 1 202 ? 4.594 -5.074 -6.011 1.00 98.56 202 ALA A C 1
ATOM 1543 O O . ALA A 1 202 ? 3.485 -5.544 -5.755 1.00 98.56 202 ALA A O 1
ATOM 1544 N N . PHE A 1 203 ? 4.834 -4.392 -7.132 1.00 98.69 203 PHE A N 1
ATOM 1545 C CA . PHE A 1 203 ? 3.807 -4.093 -8.125 1.00 98.69 203 PHE A CA 1
ATOM 1546 C C . PHE A 1 203 ? 3.255 -5.347 -8.810 1.00 98.69 203 PHE A C 1
ATOM 1548 O O . PHE A 1 203 ? 2.043 -5.550 -8.853 1.00 98.69 203 PHE A O 1
ATOM 1555 N N . THR A 1 204 ? 4.120 -6.239 -9.290 1.00 98.19 204 THR A N 1
ATOM 1556 C CA . THR A 1 204 ? 3.668 -7.493 -9.915 1.00 98.19 204 THR A CA 1
ATOM 1557 C C . THR A 1 204 ? 2.926 -8.398 -8.938 1.00 98.19 204 THR A C 1
ATOM 1559 O O . THR A 1 204 ? 2.001 -9.099 -9.348 1.00 98.19 204 THR A O 1
ATOM 1562 N N . SER A 1 205 ? 3.250 -8.346 -7.640 1.00 98.31 205 SER A N 1
ATOM 1563 C CA . SER A 1 205 ? 2.478 -9.049 -6.610 1.00 98.31 205 SER A CA 1
ATOM 1564 C C . SER A 1 205 ? 1.024 -8.577 -6.556 1.00 98.31 205 SER A C 1
ATOM 1566 O O . SER A 1 205 ? 0.141 -9.410 -6.381 1.00 98.31 205 SER A O 1
ATOM 1568 N N . VAL A 1 206 ? 0.742 -7.284 -6.768 1.00 98.38 206 VAL A N 1
ATOM 1569 C CA . VAL A 1 206 ? -0.644 -6.787 -6.860 1.00 98.38 206 VAL A CA 1
ATOM 1570 C C . VAL A 1 206 ? -1.372 -7.472 -8.016 1.00 98.38 206 VAL A C 1
ATOM 1572 O O . VAL A 1 206 ? -2.409 -8.088 -7.799 1.00 98.38 206 VAL A O 1
ATOM 1575 N N . ALA A 1 207 ? -0.795 -7.437 -9.220 1.00 96.12 207 ALA A N 1
ATOM 1576 C CA . ALA A 1 207 ? -1.418 -8.000 -10.419 1.00 96.12 207 ALA A CA 1
ATOM 1577 C C . ALA A 1 207 ? -1.574 -9.531 -10.378 1.00 96.12 207 ALA A C 1
ATOM 1579 O O . ALA A 1 207 ? -2.513 -10.076 -10.950 1.00 96.12 207 ALA A O 1
ATOM 1580 N N . ASN A 1 208 ? -0.648 -10.236 -9.724 1.00 96.44 208 ASN A N 1
ATOM 1581 C CA . ASN A 1 208 ? -0.622 -11.700 -9.712 1.00 96.44 208 ASN A CA 1
ATOM 1582 C C . ASN A 1 208 ? -1.405 -12.310 -8.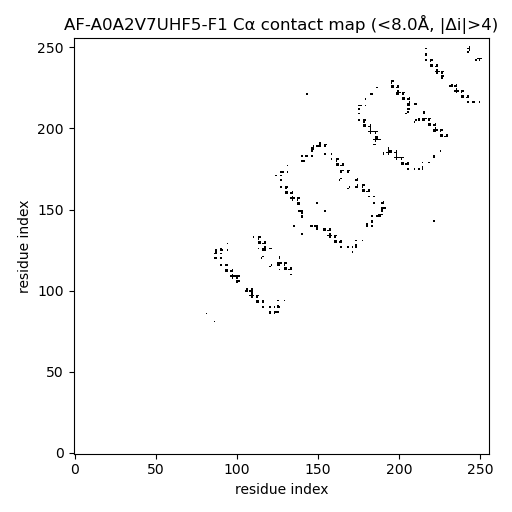543 1.00 96.44 208 ASN A C 1
ATOM 1584 O O . ASN A 1 208 ? -2.001 -13.370 -8.704 1.00 96.44 208 ASN A O 1
ATOM 1588 N N . VAL A 1 209 ? -1.371 -11.677 -7.367 1.00 97.69 209 VAL A N 1
ATOM 1589 C CA . VAL A 1 209 ? -1.993 -12.206 -6.140 1.00 97.69 209 VAL A CA 1
ATOM 1590 C C . VAL A 1 209 ? -3.389 -11.619 -5.922 1.00 97.69 209 VAL A C 1
ATOM 1592 O O . VAL A 1 209 ? -4.249 -12.293 -5.364 1.00 97.69 209 VAL A O 1
ATOM 1595 N N . TYR A 1 210 ? -3.641 -10.398 -6.406 1.00 97.50 210 TYR A N 1
ATOM 1596 C CA . TYR A 1 210 ? -4.910 -9.683 -6.239 1.00 97.50 210 TYR A CA 1
ATOM 1597 C C . TYR A 1 210 ? -5.484 -9.248 -7.600 1.00 97.50 210 TYR A C 1
ATOM 1599 O O . TYR A 1 210 ? -5.656 -8.049 -7.832 1.00 97.50 210 TYR A O 1
ATOM 1607 N N . PRO A 1 211 ? -5.790 -10.193 -8.512 1.00 95.69 211 PRO A N 1
ATOM 1608 C CA . PRO A 1 211 ? -6.218 -9.883 -9.881 1.00 95.69 211 PRO A CA 1
ATOM 1609 C C . PRO A 1 211 ? -7.557 -9.129 -9.965 1.00 95.69 211 PRO A C 1
ATOM 1611 O O . PRO A 1 211 ? -7.816 -8.464 -10.961 1.00 95.69 211 PRO A O 1
ATOM 1614 N N . ASP A 1 212 ? -8.382 -9.182 -8.916 1.00 95.31 212 ASP A N 1
ATOM 1615 C CA . ASP A 1 212 ? -9.649 -8.439 -8.838 1.00 95.31 212 ASP A CA 1
ATOM 1616 C C . ASP A 1 212 ? -9.479 -7.026 -8.242 1.00 95.31 212 ASP A C 1
ATOM 1618 O O . ASP A 1 212 ? -10.446 -6.276 -8.093 1.00 95.31 212 ASP A O 1
ATOM 1622 N N . SER A 1 213 ? -8.257 -6.649 -7.849 1.00 96.38 213 SER A N 1
ATOM 1623 C CA . SER A 1 213 ? -7.981 -5.342 -7.256 1.00 96.38 213 SER A CA 1
ATOM 1624 C C . SER A 1 213 ? -8.128 -4.220 -8.290 1.00 96.38 213 SER A C 1
ATOM 1626 O O . SER A 1 213 ? -7.591 -4.328 -9.395 1.00 96.38 213 SER A O 1
ATOM 1628 N N . PRO A 1 214 ? -8.716 -3.062 -7.932 1.00 95.06 214 PRO A N 1
ATOM 1629 C CA . PRO A 1 214 ? -8.709 -1.890 -8.812 1.00 95.06 214 PRO A CA 1
ATOM 1630 C C . PRO A 1 214 ? -7.290 -1.355 -9.083 1.00 95.06 214 PRO A C 1
ATOM 1632 O O . PRO A 1 214 ? -7.098 -0.531 -9.974 1.00 95.06 214 PRO A O 1
ATOM 1635 N N . LEU A 1 215 ? -6.284 -1.818 -8.330 1.00 96.50 215 LEU A N 1
ATOM 1636 C CA . LEU A 1 215 ? -4.887 -1.427 -8.494 1.00 96.50 215 LEU A CA 1
ATOM 1637 C C . LEU A 1 215 ? -4.119 -2.253 -9.530 1.00 96.50 215 LEU A C 1
ATOM 1639 O O . LEU A 1 215 ? -2.949 -1.956 -9.746 1.00 96.50 215 LEU A O 1
ATOM 1643 N N . VAL A 1 216 ? -4.726 -3.245 -10.195 1.00 96.25 216 VAL A N 1
ATOM 1644 C CA . VAL A 1 216 ? -4.023 -4.059 -11.207 1.00 96.25 216 VAL A CA 1
ATOM 1645 C C . VAL A 1 216 ? -3.426 -3.192 -12.319 1.00 96.25 216 VAL A C 1
ATOM 1647 O O . VAL A 1 216 ? -2.236 -3.309 -12.598 1.00 96.25 216 VAL A O 1
ATOM 1650 N N . GLY A 1 217 ? -4.205 -2.276 -12.904 1.00 95.25 217 GLY A N 1
ATOM 1651 C CA . GLY A 1 217 ? -3.717 -1.363 -13.948 1.00 95.25 217 GLY A CA 1
ATOM 1652 C C . GLY A 1 217 ? -2.560 -0.474 -13.469 1.00 95.25 217 GLY A C 1
ATOM 1653 O O . GLY A 1 217 ? -1.456 -0.570 -14.010 1.00 95.25 217 GLY A O 1
ATOM 1654 N N . PRO A 1 218 ? -2.757 0.339 -12.411 1.00 96.25 218 PRO A N 1
ATOM 1655 C CA . PRO A 1 218 ? -1.689 1.152 -11.829 1.00 96.25 218 PRO A CA 1
ATOM 1656 C C . PRO A 1 218 ? -0.442 0.350 -11.436 1.00 96.25 218 PRO A C 1
ATOM 1658 O O . PRO A 1 218 ? 0.677 0.831 -11.605 1.00 96.25 218 PRO A O 1
ATOM 1661 N N . ALA A 1 219 ? -0.607 -0.872 -10.924 1.00 98.00 219 ALA A N 1
ATOM 1662 C CA . ALA A 1 219 ? 0.509 -1.722 -10.539 1.00 98.00 219 ALA A CA 1
ATOM 1663 C C . ALA A 1 219 ? 1.268 -2.271 -11.753 1.00 98.00 219 ALA A C 1
ATOM 1665 O O . ALA A 1 219 ? 2.490 -2.214 -11.758 1.00 98.00 219 ALA A O 1
ATOM 1666 N N . LEU A 1 220 ? 0.595 -2.738 -12.808 1.00 97.06 220 LEU A N 1
ATOM 1667 C CA . LEU A 1 220 ? 1.272 -3.163 -14.041 1.00 97.06 220 LEU A CA 1
ATOM 1668 C C . LEU A 1 220 ? 2.043 -2.003 -14.689 1.00 97.06 220 LEU A C 1
ATOM 1670 O O . LEU A 1 220 ? 3.178 -2.186 -15.126 1.00 97.06 220 LEU A O 1
ATOM 1674 N N . PHE A 1 221 ? 1.483 -0.791 -14.666 1.00 97.25 221 PHE A N 1
ATOM 1675 C CA . PHE A 1 221 ? 2.208 0.409 -15.083 1.00 97.25 221 PHE A CA 1
ATOM 1676 C C . PHE A 1 221 ? 3.445 0.668 -14.205 1.00 97.25 221 PHE A C 1
ATOM 1678 O O . PHE A 1 221 ? 4.543 0.869 -14.723 1.00 97.25 221 PHE A O 1
ATOM 1685 N N . GLY A 1 222 ? 3.304 0.584 -12.878 1.00 97.81 222 GLY A N 1
ATOM 1686 C CA . GLY A 1 222 ? 4.422 0.690 -11.935 1.00 97.81 222 GLY A CA 1
ATOM 1687 C C . GLY A 1 222 ? 5.502 -0.376 -12.130 1.00 97.81 222 GLY A C 1
ATOM 1688 O O . GLY A 1 222 ? 6.692 -0.066 -12.038 1.00 97.81 222 GLY A O 1
ATOM 1689 N N . ALA A 1 223 ? 5.120 -1.612 -12.455 1.00 98.19 223 ALA A N 1
ATOM 1690 C CA . ALA A 1 223 ? 6.040 -2.697 -12.776 1.00 98.19 223 ALA A CA 1
ATOM 1691 C C . ALA A 1 223 ? 6.863 -2.365 -14.030 1.00 98.19 223 ALA A C 1
ATOM 1693 O O . ALA A 1 223 ? 8.094 -2.372 -13.967 1.00 98.19 223 ALA A O 1
ATOM 1694 N N . ALA A 1 224 ? 6.204 -1.950 -15.115 1.00 97.75 224 ALA A N 1
ATOM 1695 C CA . ALA A 1 224 ? 6.874 -1.544 -16.346 1.00 97.75 224 ALA A CA 1
ATOM 1696 C C . ALA A 1 224 ? 7.820 -0.348 -16.123 1.00 97.75 224 ALA A C 1
ATOM 1698 O O . ALA A 1 224 ? 8.971 -0.368 -16.558 1.00 97.75 224 ALA A O 1
ATOM 1699 N N . VAL A 1 225 ? 7.389 0.676 -15.374 1.00 97.50 225 VAL A N 1
ATOM 1700 C CA . VAL A 1 225 ? 8.234 1.832 -15.012 1.00 97.50 225 VAL A CA 1
ATOM 1701 C C . VAL A 1 225 ? 9.447 1.407 -14.181 1.00 97.50 225 VAL A C 1
ATOM 1703 O O . VAL A 1 225 ? 10.554 1.909 -14.395 1.00 97.50 225 VAL A O 1
ATOM 1706 N N . SER A 1 226 ? 9.270 0.460 -13.260 1.00 98.25 226 SER A N 1
ATOM 1707 C CA . SER A 1 226 ? 10.369 -0.101 -12.471 1.00 98.25 226 SER A CA 1
ATOM 1708 C C . SER A 1 226 ? 11.395 -0.794 -13.372 1.00 98.25 226 SER A C 1
ATOM 1710 O O . SER A 1 226 ? 12.595 -0.567 -13.225 1.00 98.25 226 SER A O 1
ATOM 1712 N N . GLN A 1 227 ? 10.940 -1.561 -14.364 1.00 97.56 227 GLN A N 1
ATOM 1713 C CA . GLN A 1 227 ? 11.810 -2.199 -15.352 1.00 97.56 227 GLN A CA 1
ATOM 1714 C C . GLN A 1 227 ? 12.551 -1.193 -16.238 1.00 97.56 227 GLN A C 1
ATOM 1716 O O . GLN A 1 227 ? 13.751 -1.345 -16.464 1.00 97.56 227 GLN A O 1
ATOM 1721 N N . VAL A 1 228 ? 11.885 -0.119 -16.677 1.00 97.62 228 VAL A N 1
ATOM 1722 C CA . VAL A 1 228 ? 12.535 0.979 -17.415 1.00 97.62 228 VAL A CA 1
ATOM 1723 C C . VAL A 1 228 ? 13.651 1.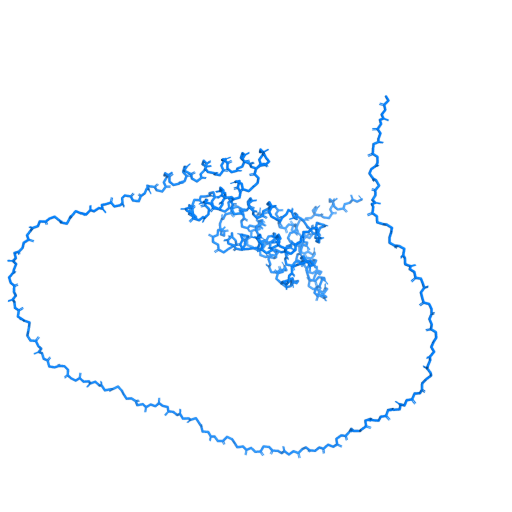609 -16.582 1.00 97.62 228 VAL A C 1
ATOM 1725 O O . VAL A 1 228 ? 14.754 1.804 -17.085 1.00 97.62 228 VAL A O 1
ATOM 1728 N N . ARG A 1 229 ? 13.405 1.880 -15.292 1.00 95.69 229 ARG A N 1
ATOM 1729 C CA . ARG A 1 229 ? 14.428 2.407 -14.369 1.00 95.69 229 ARG A CA 1
ATOM 1730 C C . ARG A 1 229 ? 15.579 1.430 -14.122 1.00 95.69 229 ARG A C 1
ATOM 1732 O O . ARG A 1 229 ? 16.654 1.864 -13.728 1.00 95.69 229 ARG A O 1
ATOM 1739 N N . ALA A 1 230 ? 15.350 0.134 -14.312 1.00 95.88 230 ALA A N 1
ATOM 1740 C CA . ALA A 1 230 ? 16.374 -0.905 -14.258 1.00 95.88 230 ALA A CA 1
ATOM 1741 C C . ALA A 1 230 ? 17.060 -1.154 -15.619 1.00 95.88 230 ALA A C 1
ATOM 1743 O O . ALA A 1 230 ? 17.839 -2.096 -15.729 1.00 95.88 230 ALA A O 1
ATOM 1744 N N . GLU A 1 231 ? 16.753 -0.354 -16.650 1.00 96.75 231 GLU A N 1
ATOM 1745 C CA . GLU A 1 231 ? 17.227 -0.513 -18.038 1.00 96.75 231 GLU A CA 1
ATOM 1746 C C . GLU A 1 231 ? 16.823 -1.853 -18.696 1.00 96.75 231 GLU A C 1
ATOM 1748 O O . GLU A 1 231 ? 17.344 -2.248 -19.740 1.00 96.75 231 GLU A O 1
ATOM 1753 N N . ALA A 1 232 ? 15.829 -2.543 -18.132 1.00 96.88 232 ALA A N 1
ATOM 1754 C CA . ALA A 1 232 ? 15.296 -3.812 -18.621 1.00 96.88 232 ALA A CA 1
ATOM 1755 C C . ALA A 1 232 ? 14.189 -3.592 -19.671 1.00 96.88 232 ALA A C 1
ATOM 1757 O O . ALA A 1 232 ? 13.050 -4.027 -19.515 1.00 96.88 232 ALA A O 1
ATOM 1758 N N . PHE A 1 233 ? 14.507 -2.893 -20.764 1.00 96.12 233 PHE A N 1
ATOM 1759 C CA . PHE A 1 233 ? 13.501 -2.417 -21.728 1.00 96.12 233 PHE A CA 1
ATOM 1760 C C . PHE A 1 233 ? 12.662 -3.525 -22.376 1.00 96.12 233 PHE A C 1
ATOM 1762 O O . PHE A 1 233 ? 11.473 -3.327 -22.605 1.00 96.12 233 PHE A O 1
ATOM 1769 N N . ALA A 1 234 ? 13.257 -4.686 -22.667 1.00 95.44 234 ALA A N 1
ATOM 1770 C CA . ALA A 1 234 ? 12.532 -5.797 -23.283 1.00 95.44 234 ALA A CA 1
ATOM 1771 C C . ALA A 1 234 ? 11.396 -6.299 -22.380 1.00 95.44 234 ALA A C 1
ATOM 1773 O O . ALA A 1 234 ? 10.258 -6.407 -22.822 1.00 95.44 234 ALA A O 1
ATOM 1774 N N . ALA A 1 235 ? 11.686 -6.519 -21.100 1.00 94.31 235 ALA A N 1
ATOM 1775 C CA . ALA A 1 235 ? 10.684 -6.988 -20.156 1.00 94.31 235 ALA A CA 1
ATOM 1776 C C . ALA A 1 235 ? 9.730 -5.858 -19.707 1.00 94.31 235 ALA A C 1
ATOM 1778 O O . ALA A 1 235 ? 8.557 -6.120 -19.454 1.00 94.31 235 ALA A O 1
ATOM 1779 N N . ALA A 1 236 ? 10.142 -4.584 -19.771 1.00 96.00 236 ALA A N 1
ATOM 1780 C CA . ALA A 1 236 ? 9.205 -3.462 -19.659 1.00 96.00 236 ALA A CA 1
ATOM 1781 C C . ALA A 1 236 ? 8.129 -3.471 -20.766 1.00 96.00 236 ALA A C 1
ATOM 1783 O O . ALA A 1 236 ? 6.965 -3.179 -20.495 1.00 96.00 236 ALA A O 1
ATOM 1784 N N . VAL A 1 237 ? 8.490 -3.814 -22.012 1.00 95.19 237 VAL A N 1
ATOM 1785 C CA . VAL A 1 237 ? 7.524 -3.942 -23.122 1.00 95.19 237 VAL A CA 1
ATOM 1786 C C . VAL A 1 237 ? 6.523 -5.070 -22.862 1.00 95.19 237 VAL A C 1
ATOM 1788 O O . VAL A 1 237 ? 5.341 -4.915 -23.175 1.00 95.19 237 VAL A O 1
ATOM 1791 N N . GLU A 1 238 ? 6.962 -6.178 -22.266 1.00 92.75 238 GLU A N 1
ATOM 1792 C CA . GLU A 1 238 ? 6.073 -7.278 -21.872 1.00 92.75 238 GLU A CA 1
ATOM 1793 C C . GLU A 1 238 ? 5.050 -6.815 -20.822 1.00 92.75 238 GLU A C 1
ATOM 1795 O O . GLU A 1 238 ? 3.849 -7.033 -20.998 1.00 92.75 238 GLU A O 1
ATOM 1800 N N . ASP A 1 239 ? 5.490 -6.094 -19.787 1.00 91.50 239 ASP A N 1
ATOM 1801 C CA . ASP A 1 239 ? 4.597 -5.560 -18.751 1.00 91.50 239 ASP A CA 1
ATOM 1802 C C . ASP A 1 239 ? 3.604 -4.522 -19.302 1.00 91.50 239 ASP A C 1
ATOM 1804 O O . ASP A 1 239 ? 2.420 -4.550 -18.953 1.00 91.50 239 ASP A O 1
ATOM 1808 N N . PHE A 1 240 ? 4.044 -3.636 -20.205 1.00 93.75 240 PHE A N 1
ATOM 1809 C CA . PHE A 1 240 ? 3.138 -2.707 -20.890 1.00 93.75 240 PHE A CA 1
ATOM 1810 C C . PHE A 1 240 ? 2.122 -3.434 -21.775 1.00 93.75 240 PHE A C 1
ATOM 1812 O O . PHE A 1 240 ? 0.956 -3.047 -21.815 1.00 93.75 240 PHE A O 1
ATOM 1819 N N . SER A 1 241 ? 2.531 -4.500 -22.463 1.00 92.31 241 SER A N 1
ATOM 1820 C CA . SER A 1 241 ? 1.614 -5.305 -23.280 1.00 92.31 241 SER A CA 1
ATOM 1821 C C . SER A 1 241 ? 0.546 -5.953 -22.399 1.00 92.31 241 SER A C 1
ATOM 1823 O O . SER A 1 241 ? -0.648 -5.811 -22.660 1.00 92.31 241 SER A O 1
ATOM 1825 N N . ARG A 1 242 ? 0.966 -6.549 -21.277 1.00 91.75 242 ARG A N 1
ATOM 1826 C CA . ARG A 1 242 ? 0.072 -7.139 -20.276 1.00 91.75 242 ARG A CA 1
ATOM 1827 C C . ARG A 1 242 ? -0.928 -6.126 -19.710 1.00 91.75 242 ARG A C 1
ATOM 1829 O O . ARG A 1 242 ? -2.091 -6.471 -19.500 1.00 91.75 242 ARG A O 1
ATOM 1836 N N . LEU A 1 243 ? -0.492 -4.887 -19.470 1.00 92.44 243 LEU A N 1
ATOM 1837 C CA . LEU A 1 243 ? -1.356 -3.786 -19.038 1.00 92.44 243 LEU A CA 1
ATOM 1838 C C . LEU A 1 243 ? -2.465 -3.500 -20.056 1.00 92.44 243 LEU A C 1
ATOM 1840 O O . LEU A 1 243 ? -3.627 -3.427 -19.666 1.00 92.44 243 LEU A O 1
ATOM 1844 N N . PHE A 1 244 ? -2.136 -3.373 -21.343 1.00 89.88 244 PHE A N 1
ATOM 1845 C CA . PHE A 1 244 ? -3.135 -3.098 -22.383 1.00 89.88 244 PHE A CA 1
ATOM 1846 C C . PHE A 1 244 ? -4.071 -4.278 -22.653 1.00 89.88 244 PHE A C 1
ATOM 1848 O O . PHE A 1 244 ? -5.224 -4.068 -23.019 1.00 89.88 244 PHE A O 1
ATOM 1855 N N . GLU A 1 245 ? -3.608 -5.510 -22.449 1.00 89.88 245 GLU A N 1
ATOM 1856 C CA . GLU A 1 245 ? -4.445 -6.705 -22.571 1.00 89.88 245 GLU A CA 1
ATOM 1857 C C . GLU A 1 245 ? -5.465 -6.824 -21.430 1.00 89.88 245 GLU A C 1
ATOM 1859 O O . GLU A 1 245 ? -6.624 -7.157 -21.670 1.00 89.88 245 GLU A O 1
ATOM 1864 N N . GLN A 1 246 ? -5.051 -6.553 -20.188 1.00 87.56 246 GLN A N 1
ATOM 1865 C CA . GLN A 1 246 ? -5.914 -6.708 -19.009 1.00 87.56 246 GLN A CA 1
ATOM 1866 C C . GLN A 1 246 ? -6.750 -5.473 -18.698 1.00 87.56 246 GLN A C 1
ATOM 1868 O O . GLN A 1 246 ? -7.845 -5.594 -18.151 1.00 87.56 246 GLN A O 1
ATOM 1873 N N . VAL A 1 247 ? -6.244 -4.286 -19.030 1.00 88.31 247 VAL 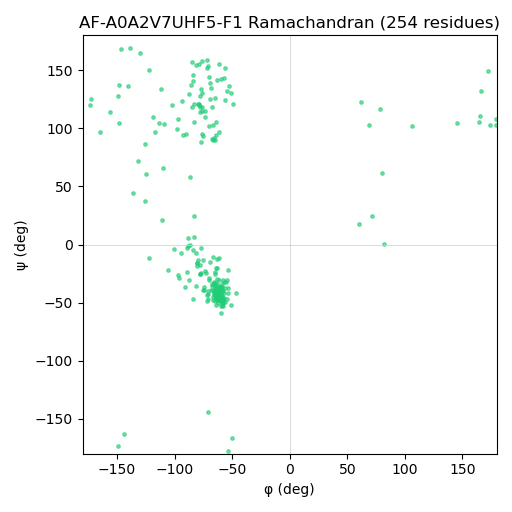A N 1
ATOM 1874 C CA . VAL A 1 247 ? -6.907 -3.010 -18.763 1.00 88.31 247 VAL A CA 1
ATOM 1875 C C . VAL A 1 247 ? -6.889 -2.154 -20.038 1.00 88.31 247 VAL A C 1
ATOM 1877 O O . VAL A 1 247 ? -6.168 -1.155 -20.102 1.00 88.31 247 VAL A O 1
ATOM 1880 N N . PRO A 1 248 ? -7.684 -2.512 -21.069 1.00 80.75 248 PRO A N 1
ATOM 1881 C CA . PRO A 1 248 ? -7.651 -1.844 -22.376 1.00 80.75 248 PRO A CA 1
ATOM 1882 C C . PRO A 1 248 ? -7.874 -0.327 -22.313 1.00 80.75 248 PRO A C 1
ATOM 1884 O O . PRO A 1 248 ? -7.277 0.431 -23.079 1.00 80.75 248 PRO A O 1
ATOM 1887 N N . ASP A 1 249 ? -8.677 0.131 -21.351 1.00 81.44 249 ASP A N 1
ATOM 1888 C CA . ASP A 1 249 ? -9.013 1.546 -21.177 1.00 81.44 249 ASP A CA 1
ATOM 1889 C C . ASP A 1 249 ? -7.972 2.341 -20.370 1.00 81.44 249 ASP A C 1
ATOM 1891 O O . ASP A 1 249 ? -8.078 3.566 -20.276 1.00 81.44 249 ASP A O 1
ATOM 1895 N N . PHE A 1 250 ? -6.932 1.694 -19.824 1.00 78.12 250 PHE A N 1
ATOM 1896 C CA . PHE A 1 250 ? -5.908 2.371 -19.017 1.00 78.12 250 PHE A CA 1
ATOM 1897 C C . PHE A 1 250 ? -5.196 3.486 -19.802 1.00 78.12 250 PHE A C 1
ATOM 1899 O O . PHE A 1 250 ? -4.967 4.573 -19.279 1.00 78.12 250 PHE A O 1
ATOM 1906 N N . ALA A 1 251 ? -4.919 3.261 -21.092 1.00 62.25 251 ALA A N 1
ATOM 1907 C CA . ALA A 1 251 ? -4.326 4.267 -21.982 1.00 62.25 251 ALA A CA 1
ATOM 1908 C C . ALA A 1 251 ? -5.297 5.392 -22.372 1.00 62.25 251 ALA A C 1
ATOM 1910 O O . ALA A 1 251 ? -4.872 6.479 -22.763 1.00 62.25 251 ALA A O 1
ATOM 1911 N N . VAL A 1 252 ? -6.605 5.136 -22.321 1.00 56.69 252 VAL A N 1
ATOM 1912 C CA . VAL A 1 252 ? -7.622 6.064 -22.833 1.00 56.69 252 VAL A CA 1
ATOM 1913 C C . VAL A 1 252 ? -7.851 7.221 -21.852 1.00 56.69 252 VAL A C 1
ATOM 1915 O O . VAL A 1 252 ? -8.189 8.319 -22.290 1.00 56.69 252 VAL A O 1
ATOM 1918 N N . GLY A 1 253 ? -7.583 7.007 -20.558 1.00 50.62 253 GLY A N 1
ATOM 1919 C CA . GLY A 1 253 ? -7.610 8.038 -19.514 1.00 50.62 253 GLY A CA 1
ATOM 1920 C C . GLY A 1 253 ? -6.353 8.915 -19.431 1.00 50.62 253 GLY A C 1
ATOM 1921 O O . GLY A 1 253 ? -6.429 10.019 -18.908 1.00 50.62 253 GLY A O 1
ATOM 1922 N N . ALA A 1 254 ? -5.221 8.484 -19.999 1.00 44.72 254 ALA A N 1
ATOM 1923 C CA . ALA A 1 254 ? -3.973 9.258 -20.054 1.00 44.72 254 ALA A CA 1
ATOM 1924 C C . ALA A 1 254 ? -3.941 10.269 -21.226 1.00 44.72 254 ALA A C 1
ATOM 1926 O O . ALA A 1 254 ? -2.876 10.612 -21.742 1.00 44.72 254 ALA A O 1
ATOM 1927 N N . LYS A 1 255 ? -5.117 10.702 -21.705 1.00 31.47 255 LYS A N 1
ATOM 1928 C CA . LYS A 1 255 ? -5.257 11.615 -22.844 1.00 31.47 255 LYS A CA 1
ATOM 1929 C C . LYS A 1 255 ? -5.357 13.081 -22.407 1.00 31.47 255 LYS A C 1
ATOM 1931 O O . LYS A 1 255 ? -6.344 13.461 -21.783 1.00 31.47 255 LYS A O 1
ATOM 1936 N N . ALA A 1 256 ? -4.416 13.846 -22.973 1.00 33.78 256 ALA A N 1
ATOM 1937 C CA . ALA A 1 256 ? -4.343 15.298 -23.196 1.00 33.78 256 ALA A CA 1
ATOM 1938 C C . ALA A 1 256 ? -3.740 16.157 -22.076 1.00 33.78 256 ALA A C 1
ATOM 1940 O O . ALA A 1 256 ? -4.409 16.382 -21.047 1.00 33.78 256 ALA A O 1
#

Foldseek 3Di:
DDDDDDDDDDDDDDDDDDDDDDDDDDDDDDDDDDDDDDDDDDDDDDDDDDDDPPPDDDDDDDDDDDDDDDDDDPPPPPPPPPDLVVLQVVLVVLLVVLVVCVVVVNNVVSLVSLVCCCVVVVVHLCNLVSLVVNLCVLPVDQALVCAQVHALVSLVVNLVSLVCCCPPVLVRPCNLVSLQVQLSSLCHPNHPNNALVSSLVSLVCSCPSVVVDPCNLRSLLSNLVSCVVVVVNVVSVVSVVVSCVSPVCSVVVVDD

Solvent-accessible surface area (backbone atoms only — not comparable to full-atom values): 15749 Å² total; per-residue (Å²): 139,86,86,84,84,83,86,78,87,89,81,86,82,82,85,79,88,81,88,79,88,87,86,84,87,88,83,84,88,82,86,82,84,89,87,83,89,85,79,86,88,82,84,87,84,83,87,81,89,82,85,76,91,79,80,76,84,80,73,90,79,81,83,86,88,78,81,92,84,82,90,85,80,86,77,77,80,76,78,73,70,75,56,72,71,57,54,40,56,50,36,48,53,41,49,55,50,19,54,49,28,44,76,69,72,34,54,72,63,14,45,54,34,25,48,49,30,43,71,77,35,57,86,32,86,48,14,52,54,26,32,46,53,48,19,42,70,48,42,68,62,84,54,81,86,44,57,67,78,60,57,46,68,33,51,65,65,18,49,62,35,32,52,46,28,50,74,75,32,67,88,42,89,54,18,48,59,27,26,41,49,51,15,50,49,18,66,21,78,51,35,95,75,47,31,39,68,58,11,24,53,26,8,45,44,24,41,72,76,36,68,87,43,91,54,26,52,64,16,28,50,47,21,19,52,18,26,47,75,64,69,38,55,72,61,17,51,52,32,49,50,52,30,48,72,76,34,66,62,63,68,66,72,75,65,133

Sequence (256 aa):
MISIWARRPFWTRTLSLGSTKSGCSPKTQTSPTGPSVETSPSSPASPRWKSSLSISKAGPMTPPSLPRLLSGFLLALLVATPAPAQEVGIAQKLYENALQLLRNGKPEEALKGFEQIYQSYGKSPQAPDALFQAATYLYPTTDLDDLGLVGREAIQKALPLLDRIRRSYETSPRAPEALYRLGLMALEPENPRASSNEAYAAFTSVANVYPDSPLVGPALFGAAVSQVRAEAFAAAVEDFSRLFEQVPDFAVGAKA

Mean predicted aligned error: 16.17 Å

Secondary structure (DSSP, 8-state):
-----PPPP---------------------------------------------------PPPPP---------------PPPHHHHHHHHHHHHHHHHHHHHTT-HHHHHHHHHHHHHH-TTSTHHHHHHHHHHHHH----SSTTTTSS-HHHHHHHHHHHHHHHHH-TTSTTHHHHHHHHHHHHH-TT-TT--HHHHHHHHHHHHHH-TTSTTHHHHHHHHHHHHHHTT-HHHHHHHHHHHHHH-GGGGTSS--

Radius of gyration: 32.22 Å; Cα contacts (8 Å, |Δi|>4): 246; chains: 1; bounding box: 71×91×77 Å

pLDDT: mean 79.57, std 23.63, range [31.47, 98.81]

Nearest PDB structures (foldseek):
  2yhc-assembly1_A  TM=5.872E-01  e=2.261E-03  Escherichia coli BL21(DE3)
  7y4i-assembly1_A  TM=3.811E-01  e=2.261E-02  Arabidopsis thaliana
  7y4i-assembly1_B  TM=3.887E-01  e=3.293E-02  Arabidopsis thaliana
  8dtg-assembly1_A  TM=3.897E-01  e=5.268E-02  Arabidopsis thaliana
  7n61-assembly1_1E  TM=3.943E-01  e=1.413E+00  Chlamydomonas reinhardtii